Protein AF-0000000080673261 (afdb_homodimer)

Secondary structure (DSSP, 8-state):
--HHHHHHHHHHHHHHHHHHHHHHHHHHTT-S--PPPEE-HHHHHHHHHHHHTTPPP---SS-EEEE--SSPPHHHHHHTTS-HHHHHHHHHT-SS--S-GGGT--TT--EEEEEE-TTTT--EEEEEES-SS--GGGG-S-S-THHHHHHHHHHHHHHHHHHH-/--HHHHHHHHHHHHHHHHHHHHHHHHHHTT----PPPEE-HHHHHHHHHHHHTTPPP---SS-EEEE--SSPPHHHHHHTTS-HHHHHHHHHH-SS--S-GGGT--TT--EEEEEE-TTTT--EEEEEES-SS--GGGG-S-S--HHHHHHHHHHHHHHHHHHH-

Structure (mmCIF, N/CA/C/O backbone):
data_AF-0000000080673261-model_v1
#
loop_
_entity.id
_entity.type
_entity.pdbx_description
1 polymer 'Uncharacterized protein'
#
loop_
_atom_site.group_PDB
_atom_site.id
_atom_site.type_symbol
_atom_site.label_atom_id
_atom_site.label_alt_id
_atom_site.label_comp_id
_atom_site.label_asym_id
_atom_site.label_entity_id
_atom_site.label_seq_id
_atom_site.pdbx_PDB_ins_code
_atom_site.Cartn_x
_atom_site.Cartn_y
_atom_site.Cartn_z
_atom_site.occupancy
_atom_site.B_iso_or_equiv
_atom_site.auth_seq_id
_atom_site.auth_comp_id
_atom_site.auth_asym_id
_atom_site.auth_atom_id
_atom_site.pdbx_PDB_model_num
ATOM 1 N N . MET A 1 1 ? 2.971 20.938 -22.906 1 65.19 1 MET A N 1
ATOM 2 C CA . MET A 1 1 ? 2.447 21.266 -21.578 1 65.19 1 MET A CA 1
ATOM 3 C C . MET A 1 1 ? 3.525 21.922 -20.719 1 65.19 1 MET A C 1
ATOM 5 O O . MET A 1 1 ? 4.672 21.469 -20.703 1 65.19 1 MET A O 1
ATOM 9 N N . SER A 1 2 ? 3.201 23.078 -20.156 1 83.62 2 SER A N 1
ATOM 10 C CA . SER A 1 2 ? 4.141 23.797 -19.297 1 83.62 2 SER A CA 1
ATOM 11 C C . SER A 1 2 ? 4.48 22.984 -18.047 1 83.62 2 SER A C 1
ATOM 13 O O . SER A 1 2 ? 3.75 22.062 -17.688 1 83.62 2 SER A O 1
ATOM 15 N N . GLN A 1 3 ? 5.719 23.172 -17.469 1 84.19 3 GLN A N 1
ATOM 16 C CA . GLN A 1 3 ? 6.098 22.516 -16.219 1 84.19 3 GLN A CA 1
ATOM 17 C C . GLN A 1 3 ? 5.027 22.719 -15.148 1 84.19 3 GLN A C 1
ATOM 19 O O . GLN A 1 3 ? 4.738 21.812 -14.367 1 84.19 3 GLN A O 1
ATOM 24 N N . SER A 1 4 ? 4.543 23.938 -15.172 1 82.88 4 SER A N 1
ATOM 25 C CA . SER A 1 4 ? 3.482 24.234 -14.219 1 82.88 4 SER A CA 1
ATOM 26 C C . SER A 1 4 ? 2.264 23.344 -14.438 1 82.88 4 SER A C 1
ATOM 28 O O . SER A 1 4 ? 1.663 22.859 -13.477 1 82.88 4 SER A O 1
ATOM 30 N N . ALA A 1 5 ? 1.877 23.25 -15.664 1 84.5 5 ALA A N 1
ATOM 31 C CA . ALA A 1 5 ? 0.743 22.391 -15.992 1 84.5 5 ALA A CA 1
ATOM 32 C C . ALA A 1 5 ? 1.018 20.953 -15.609 1 84.5 5 ALA A C 1
ATOM 34 O O . ALA A 1 5 ? 0.13 20.25 -15.102 1 84.5 5 ALA A O 1
ATOM 35 N N . LYS A 1 6 ? 2.199 20.5 -15.766 1 81 6 LYS A N 1
ATOM 36 C CA . LYS A 1 6 ? 2.59 19.141 -15.391 1 81 6 LYS A CA 1
ATOM 37 C C . LYS A 1 6 ? 2.557 18.953 -13.875 1 81 6 LYS A C 1
ATOM 39 O O . LYS A 1 6 ? 2.141 17.906 -13.383 1 81 6 LYS A O 1
ATOM 44 N N . ASP A 1 7 ? 3.053 19.922 -13.227 1 85.44 7 ASP A N 1
ATOM 45 C CA . ASP A 1 7 ? 3.025 19.891 -11.766 1 85.44 7 ASP A CA 1
ATOM 46 C C . ASP A 1 7 ? 1.591 19.828 -11.25 1 85.44 7 ASP A C 1
ATOM 48 O O . ASP A 1 7 ? 1.296 19.094 -10.305 1 85.44 7 ASP A O 1
ATOM 52 N N . ASP A 1 8 ? 0.739 20.609 -11.82 1 89.75 8 ASP A N 1
ATOM 53 C CA . ASP A 1 8 ? -0.664 20.609 -11.414 1 89.75 8 ASP A CA 1
ATOM 54 C C . ASP A 1 8 ? -1.315 19.25 -11.656 1 89.75 8 ASP A C 1
ATOM 56 O O . ASP A 1 8 ? -2.111 18.797 -10.836 1 89.75 8 ASP A O 1
ATOM 60 N N . GLU A 1 9 ? -1.021 18.719 -12.734 1 85.44 9 GLU A N 1
ATOM 61 C CA . GLU A 1 9 ? -1.552 17.406 -13.047 1 85.44 9 GLU A CA 1
ATOM 62 C C . GLU A 1 9 ? -1.062 16.359 -12.047 1 85.44 9 GLU A C 1
ATOM 64 O O . GLU A 1 9 ? -1.834 15.5 -11.609 1 85.44 9 GLU A O 1
ATOM 69 N N . LYS A 1 10 ? 0.169 16.438 -11.742 1 84.38 10 LYS A N 1
ATOM 70 C CA . LYS A 1 10 ? 0.739 15.508 -10.766 1 84.38 10 LYS A CA 1
ATOM 71 C C . LYS A 1 10 ? 0.084 15.688 -9.398 1 84.38 10 LYS A C 1
ATOM 73 O O . LYS A 1 10 ? -0.26 14.703 -8.734 1 84.38 10 LYS A O 1
ATOM 78 N N . ARG A 1 11 ? -0.087 16.922 -9.016 1 91.31 11 ARG A N 1
ATOM 79 C CA . ARG A 1 11 ? -0.748 17.203 -7.746 1 91.31 11 ARG A CA 1
ATOM 80 C C . ARG A 1 11 ? -2.158 16.625 -7.727 1 91.31 11 ARG A C 1
ATOM 82 O O . ARG A 1 11 ? -2.562 16 -6.746 1 91.31 11 ARG A O 1
ATOM 89 N N . ALA A 1 12 ? -2.791 16.812 -8.742 1 90.5 12 ALA A N 1
ATOM 90 C CA . ALA A 1 12 ? -4.168 16.328 -8.844 1 90.5 12 ALA A CA 1
ATOM 91 C C . ALA A 1 12 ? -4.23 14.805 -8.766 1 90.5 12 ALA A C 1
ATOM 93 O O . ALA A 1 12 ? -5.133 14.25 -8.133 1 90.5 12 ALA A O 1
ATOM 94 N N . ALA A 1 13 ? -3.324 14.188 -9.391 1 85.31 13 ALA A N 1
ATOM 95 C CA . ALA A 1 13 ? -3.285 12.727 -9.375 1 85.31 13 ALA A CA 1
ATOM 96 C C . ALA A 1 13 ? -3.002 12.203 -7.969 1 85.31 13 ALA A C 1
ATOM 98 O O . ALA A 1 13 ? -3.617 11.227 -7.527 1 85.31 13 ALA A O 1
ATOM 99 N N . ILE A 1 14 ? -2.129 12.836 -7.316 1 88.31 14 ILE A N 1
ATOM 100 C CA . ILE A 1 14 ? -1.756 12.438 -5.965 1 88.31 14 ILE A CA 1
ATOM 101 C C . ILE A 1 14 ? -2.949 12.617 -5.027 1 88.31 14 ILE A C 1
ATOM 103 O O . ILE A 1 14 ? -3.303 11.703 -4.281 1 88.31 14 ILE A O 1
ATOM 107 N N . ILE A 1 15 ? -3.598 13.734 -5.113 1 92.75 15 ILE A N 1
ATOM 108 C CA . ILE A 1 15 ? -4.742 14.039 -4.266 1 92.75 15 ILE A CA 1
ATOM 109 C C . ILE A 1 15 ? -5.867 13.039 -4.535 1 92.75 15 ILE A C 1
ATOM 111 O O . ILE A 1 15 ? -6.496 12.539 -3.6 1 92.75 15 ILE A O 1
ATOM 115 N N . SER A 1 16 ? -6.102 12.82 -5.758 1 89 16 SER A N 1
ATOM 116 C CA . SER A 1 16 ? -7.164 11.883 -6.125 1 89 16 SER A CA 1
ATOM 117 C C . SER A 1 16 ? -6.887 10.492 -5.566 1 89 16 SER A C 1
ATOM 119 O O . SER A 1 16 ? -7.785 9.844 -5.027 1 89 16 SER A O 1
ATOM 121 N N . ALA A 1 17 ? -5.738 10.031 -5.688 1 86.5 17 ALA A N 1
ATOM 122 C CA . ALA A 1 17 ? -5.363 8.703 -5.203 1 86.5 17 ALA A CA 1
ATOM 123 C C . ALA A 1 17 ? -5.523 8.609 -3.688 1 86.5 17 ALA A C 1
ATOM 125 O O . ALA A 1 17 ? -6.129 7.664 -3.18 1 86.5 17 ALA A O 1
ATOM 126 N N . TYR A 1 18 ? -5.039 9.547 -2.979 1 91.88 18 TYR A N 1
ATOM 127 C CA . TYR A 1 18 ? -5.094 9.516 -1.521 1 91.88 18 TYR A CA 1
ATOM 128 C C . TYR A 1 18 ? -6.527 9.664 -1.025 1 91.88 18 TYR A C 1
ATOM 130 O O . TYR A 1 18 ? -6.934 8.984 -0.077 1 91.88 18 TYR A O 1
ATOM 138 N N . ASN A 1 19 ? -7.277 10.539 -1.605 1 94.06 19 ASN A N 1
ATOM 139 C CA . ASN A 1 19 ? -8.672 10.688 -1.19 1 94.06 19 ASN A CA 1
ATOM 140 C C . ASN A 1 19 ? -9.477 9.422 -1.468 1 94.06 19 ASN A C 1
ATOM 142 O O . ASN A 1 19 ? -10.305 9.023 -0.652 1 94.06 19 ASN A O 1
ATOM 146 N N . THR A 1 20 ? -9.289 8.875 -2.623 1 87.62 20 THR A N 1
ATOM 147 C CA . THR A 1 20 ? -9.969 7.621 -2.934 1 87.62 20 THR A CA 1
ATOM 148 C C . THR A 1 20 ? -9.602 6.539 -1.921 1 87.62 20 THR A C 1
ATOM 150 O O . THR A 1 20 ? -10.477 5.852 -1.394 1 87.62 20 THR A O 1
ATOM 153 N N . PHE A 1 21 ? -8.391 6.402 -1.632 1 88.06 21 PHE A N 1
ATOM 154 C CA . PHE A 1 21 ? -7.922 5.41 -0.668 1 88.06 21 PHE A CA 1
ATOM 155 C C . PHE A 1 21 ? -8.531 5.664 0.705 1 88.06 21 PHE A C 1
ATOM 157 O O . PHE A 1 21 ? -9.078 4.746 1.323 1 88.06 21 PHE A O 1
ATOM 164 N N . ARG A 1 22 ? -8.391 6.828 1.171 1 91.75 22 ARG A N 1
ATOM 165 C CA . ARG A 1 22 ? -8.867 7.18 2.506 1 91.75 22 ARG A CA 1
ATOM 166 C C . ARG A 1 22 ? -10.375 6.957 2.629 1 91.75 22 ARG A C 1
ATOM 168 O O . ARG A 1 22 ? -10.852 6.469 3.656 1 91.75 22 ARG A O 1
ATOM 175 N N . PHE A 1 23 ? -11.086 7.305 1.641 1 89.69 23 PHE A N 1
ATOM 176 C CA . PHE A 1 23 ? -12.531 7.125 1.664 1 89.69 23 PHE A CA 1
ATOM 177 C C . PHE A 1 23 ? -12.891 5.645 1.705 1 89.69 23 PHE A C 1
ATOM 179 O O . PHE A 1 23 ? -13.703 5.223 2.531 1 89.69 23 PHE A O 1
ATOM 186 N N . GLU A 1 24 ? -12.359 4.867 0.824 1 82.19 24 GLU A N 1
ATOM 187 C CA . GLU A 1 24 ? -12.641 3.438 0.792 1 82.19 24 GLU A CA 1
ATOM 188 C C . GLU A 1 24 ? -12.203 2.76 2.088 1 82.19 24 GLU A C 1
ATOM 190 O O . GLU A 1 24 ? -12.891 1.867 2.59 1 82.19 24 GLU A O 1
ATOM 195 N N . PHE A 1 25 ? -11.039 3.156 2.529 1 81.81 25 PHE A N 1
ATOM 196 C CA . PHE A 1 25 ? -10.562 2.623 3.799 1 81.81 25 PHE A CA 1
ATOM 197 C C . PHE A 1 25 ? -11.555 2.914 4.918 1 81.81 25 PHE A C 1
ATOM 199 O O . PHE A 1 25 ? -11.852 2.039 5.734 1 81.81 25 PHE A O 1
ATOM 206 N N . SER A 1 26 ? -11.977 4.137 4.992 1 84.81 26 SER A N 1
ATOM 207 C CA . SER A 1 26 ? -12.914 4.523 6.043 1 84.81 26 SER A CA 1
ATOM 208 C C . SER A 1 26 ? -14.18 3.686 5.984 1 84.81 26 SER A C 1
ATOM 210 O O . SER A 1 26 ? -14.711 3.273 7.023 1 84.81 26 SER A O 1
ATOM 212 N N . LYS A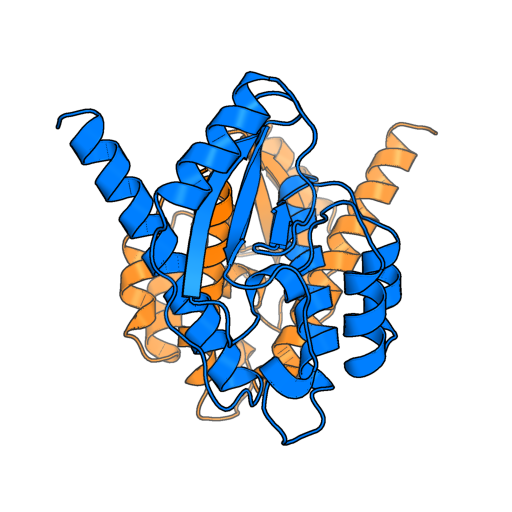 1 27 ? -14.68 3.428 4.883 1 79.69 27 LYS A N 1
ATOM 213 C CA . LYS A 1 27 ? -15.883 2.623 4.699 1 79.69 27 LYS A CA 1
ATOM 214 C C . LYS A 1 27 ? -15.688 1.206 5.227 1 79.69 27 LYS A C 1
ATOM 216 O O . LYS A 1 27 ? -16.609 0.605 5.773 1 79.69 27 LYS A O 1
ATOM 221 N N . ASN A 1 28 ? -14.508 0.763 5.105 1 73 28 ASN A N 1
ATOM 222 C CA . ASN A 1 28 ? -14.258 -0.632 5.445 1 73 28 ASN A CA 1
ATOM 223 C C . ASN A 1 28 ? -13.688 -0.77 6.859 1 73 28 ASN A C 1
ATOM 225 O O . ASN A 1 28 ? -13.359 -1.874 7.293 1 73 28 ASN A O 1
ATOM 229 N N . SER A 1 29 ? -13.461 0.263 7.566 1 77.06 29 SER A N 1
ATOM 230 C CA . SER A 1 29 ? -12.898 0.219 8.914 1 77.06 29 SER A CA 1
ATOM 231 C C . SER A 1 29 ? -13.836 0.876 9.922 1 77.06 29 SER A C 1
ATOM 233 O O . SER A 1 29 ? -13.406 1.235 11.023 1 77.06 29 SER A O 1
ATOM 235 N N . SER A 1 30 ? -15.016 1.13 9.594 1 77.88 30 SER A N 1
ATOM 236 C CA . SER A 1 30 ? -16.031 1.686 10.477 1 77.88 30 SER A CA 1
ATOM 237 C C . SER A 1 30 ? -15.625 3.057 11 1 77.88 30 SER A C 1
ATOM 239 O O . SER A 1 30 ? -15.734 3.326 12.203 1 77.88 30 SER A O 1
ATOM 241 N N . ILE A 1 31 ? -14.914 3.854 10.266 1 84.81 31 ILE A N 1
ATOM 242 C CA . ILE A 1 31 ? -14.633 5.258 10.547 1 84.81 31 ILE A CA 1
ATOM 243 C C . ILE A 1 31 ? -15.773 6.129 10.016 1 84.81 31 ILE A C 1
ATOM 245 O O . ILE A 1 31 ? -16.047 6.133 8.812 1 84.81 31 ILE A O 1
ATOM 249 N N . PRO A 1 32 ? -16.391 6.816 10.883 1 87.62 32 PRO A N 1
ATOM 250 C CA . PRO A 1 32 ? -17.688 7.434 10.539 1 87.62 32 PRO A CA 1
ATOM 251 C C . PRO A 1 32 ? -17.547 8.562 9.523 1 87.62 32 PRO A C 1
ATOM 253 O O . PRO A 1 32 ? -18.516 8.93 8.867 1 87.62 32 PRO A O 1
ATOM 256 N N . PHE A 1 33 ? -16.406 9.242 9.453 1 91.69 33 PHE A N 1
ATOM 257 C CA . PHE A 1 33 ? -16.219 10.305 8.477 1 91.69 33 PHE A CA 1
ATOM 258 C C . PHE A 1 33 ? -14.766 10.383 8.031 1 91.69 33 PHE A C 1
ATOM 260 O O . PHE A 1 33 ? -13.883 9.836 8.688 1 91.69 33 PHE A O 1
ATOM 267 N N . MET A 1 34 ? -14.484 11.07 6.93 1 95.38 34 MET A N 1
ATOM 268 C CA . MET A 1 34 ? -13.164 11.32 6.363 1 95.38 34 MET A CA 1
ATOM 269 C C . MET A 1 34 ? -13.141 12.641 5.602 1 95.38 34 MET A C 1
ATOM 271 O O . MET A 1 34 ? -13.789 12.773 4.562 1 95.38 34 MET A O 1
ATOM 275 N N . LYS A 1 35 ? -12.438 13.609 6.105 1 97.31 35 LYS A N 1
ATOM 276 C CA . LYS A 1 35 ? -12.344 14.875 5.391 1 97.31 35 LYS A CA 1
ATOM 277 C C . LYS A 1 35 ? -11.547 14.719 4.094 1 97.31 35 LYS A C 1
ATOM 279 O O . LYS A 1 35 ? -10.586 13.953 4.039 1 97.31 35 LYS A O 1
ATOM 284 N N . GLU A 1 36 ? -11.906 15.516 3.137 1 97.88 36 GLU A N 1
ATOM 285 C CA . GLU A 1 36 ? -11.188 15.508 1.867 1 97.88 36 GLU A CA 1
ATOM 286 C C . GLU A 1 36 ? -9.875 16.281 1.973 1 97.88 36 GLU A C 1
ATOM 288 O O . GLU A 1 36 ? -9.852 17.406 2.461 1 97.88 36 GLU A O 1
ATOM 293 N N . LEU A 1 37 ? -8.789 15.617 1.472 1 98.19 37 LEU A N 1
ATOM 294 C CA . LEU A 1 37 ? -7.492 16.281 1.398 1 98.19 37 LEU A CA 1
ATOM 295 C C . LEU A 1 37 ? -7.449 17.266 0.23 1 98.19 37 LEU A C 1
ATOM 297 O O . LEU A 1 37 ? -7.957 16.969 -0.854 1 98.19 37 LEU A O 1
ATOM 301 N N . LYS A 1 38 ? -6.855 18.406 0.492 1 98.25 38 LYS A N 1
ATOM 302 C CA . LYS A 1 38 ? -6.551 19.406 -0.522 1 98.25 38 LYS A CA 1
ATOM 303 C C . LYS A 1 38 ? -5.062 19.734 -0.529 1 98.25 38 LYS A C 1
ATOM 305 O O . LYS A 1 38 ? -4.418 19.766 0.523 1 98.25 38 LYS A O 1
ATOM 310 N N . TRP A 1 39 ? -4.602 19.984 -1.781 1 97.75 39 TRP A N 1
ATOM 311 C CA . TRP A 1 39 ? -3.191 20.359 -1.861 1 97.75 39 TRP A CA 1
ATOM 312 C C . TRP A 1 39 ? -2.939 21.688 -1.166 1 97.75 39 TRP A C 1
ATOM 314 O O . TRP A 1 39 ? -3.65 22.672 -1.408 1 97.75 39 TRP A O 1
ATOM 324 N N . ASP A 1 40 ? -1.983 21.719 -0.306 1 98.38 40 ASP A N 1
ATOM 325 C CA . ASP A 1 40 ? -1.652 22.938 0.42 1 98.38 40 ASP A CA 1
ATOM 326 C C . ASP A 1 40 ? -0.306 23.5 -0.033 1 98.38 40 ASP A C 1
ATOM 328 O O . ASP A 1 40 ? 0.739 22.906 0.217 1 98.38 40 ASP A O 1
ATOM 332 N N . LEU A 1 41 ? -0.304 24.688 -0.593 1 97 41 LEU A N 1
ATOM 333 C CA . LEU A 1 41 ? 0.914 25.281 -1.126 1 97 41 LEU A CA 1
ATOM 334 C C . LEU A 1 41 ? 1.858 25.688 0.001 1 97 41 LEU A C 1
ATOM 336 O O . LEU A 1 41 ? 3.078 25.672 -0.17 1 97 41 LEU A O 1
ATOM 340 N N . GLY A 1 42 ? 1.314 26.047 1.096 1 97.81 42 GLY A N 1
ATOM 341 C CA . GLY A 1 42 ? 2.156 26.328 2.246 1 97.81 42 GLY A CA 1
ATOM 342 C C . GLY A 1 42 ? 2.99 25.141 2.688 1 97.81 42 GLY A C 1
ATOM 343 O O . GLY A 1 42 ? 4.195 25.266 2.91 1 97.81 42 GLY A O 1
ATOM 344 N N . LEU A 1 43 ? 2.355 24 2.791 1 98 43 LEU A N 1
ATOM 345 C CA . LEU A 1 43 ? 3.062 22.766 3.141 1 98 43 LEU A CA 1
ATOM 346 C C . LEU A 1 43 ? 4.074 22.406 2.062 1 98 43 LEU A C 1
ATOM 348 O O . LEU A 1 43 ? 5.172 21.938 2.371 1 98 43 LEU A O 1
ATOM 352 N N . GLU A 1 44 ? 3.689 22.562 0.848 1 96.12 44 GLU A N 1
ATOM 353 C CA . GLU A 1 44 ? 4.613 22.281 -0.245 1 96.12 44 GLU A CA 1
ATOM 354 C C . GLU A 1 44 ? 5.879 23.125 -0.13 1 96.12 44 GLU A C 1
ATOM 356 O O . GLU A 1 44 ? 6.992 22.609 -0.243 1 96.12 44 GLU A O 1
ATOM 361 N N . ASN A 1 45 ? 5.676 24.406 0.037 1 96 45 ASN A N 1
ATOM 362 C CA . ASN A 1 45 ? 6.809 25.312 0.166 1 96 45 ASN A CA 1
ATOM 363 C C . ASN A 1 45 ? 7.672 24.969 1.374 1 96 45 ASN A C 1
ATOM 365 O O . ASN A 1 45 ? 8.898 25.031 1.304 1 96 45 ASN A O 1
ATOM 369 N N . GLU A 1 46 ? 6.996 24.656 2.471 1 95.94 46 GLU A N 1
ATOM 370 C CA . GLU A 1 46 ? 7.715 24.266 3.678 1 95.94 46 GLU A CA 1
ATOM 371 C C . GLU A 1 46 ? 8.57 23.031 3.424 1 95.94 46 GLU A C 1
ATOM 373 O O . GLU A 1 46 ? 9.75 23 3.789 1 95.94 46 GLU A O 1
ATOM 378 N N . GLY A 1 47 ? 8.016 22 2.803 1 94.12 47 GLY A N 1
ATOM 379 C CA . GLY A 1 47 ? 8.758 20.781 2.494 1 94.12 47 GLY A CA 1
ATOM 380 C C . GLY A 1 47 ? 9.922 21.031 1.556 1 94.12 47 GLY A C 1
ATOM 381 O O . GLY A 1 47 ? 11.031 20.531 1.79 1 94.12 47 GLY A O 1
ATOM 382 N N . LYS A 1 48 ? 9.68 21.781 0.52 1 92.44 48 LYS A N 1
ATOM 383 C CA . LYS A 1 48 ? 10.727 22.078 -0.451 1 92.44 48 LYS A CA 1
ATOM 384 C C . LYS A 1 48 ? 11.875 22.844 0.2 1 92.44 48 LYS A C 1
ATOM 386 O O . LYS A 1 48 ? 13.039 22.594 -0.093 1 92.44 48 LYS A O 1
ATOM 391 N N . ARG A 1 49 ? 11.508 23.766 0.981 1 94.69 49 ARG A N 1
ATOM 392 C CA . ARG A 1 49 ? 12.539 24.531 1.679 1 94.69 49 ARG A CA 1
ATOM 393 C C . ARG A 1 49 ? 13.398 23.625 2.551 1 94.69 49 ARG A C 1
ATOM 395 O O . ARG A 1 49 ? 14.633 23.688 2.486 1 94.69 49 ARG A O 1
ATOM 402 N N . LEU A 1 50 ? 12.773 22.812 3.369 1 92.94 50 LEU A N 1
ATOM 403 C CA . LEU A 1 50 ? 13.492 21.922 4.266 1 92.94 50 LEU A CA 1
ATOM 404 C C . LEU A 1 50 ? 14.383 20.953 3.48 1 92.94 50 LEU A C 1
ATOM 406 O O . LEU A 1 50 ? 15.523 20.703 3.863 1 92.94 50 LEU A O 1
ATOM 410 N N . LEU A 1 51 ? 13.906 20.469 2.383 1 91 51 LEU A N 1
ATOM 411 C CA . LEU A 1 51 ? 14.656 19.5 1.588 1 91 51 LEU A CA 1
ATOM 412 C C . LEU A 1 51 ? 15.789 20.172 0.822 1 91 51 LEU A C 1
ATOM 414 O O . LEU A 1 51 ? 16.828 19.562 0.582 1 91 51 LEU A O 1
ATOM 418 N N . SER A 1 52 ? 15.562 21.391 0.391 1 91.44 52 SER A N 1
ATOM 419 C CA . SER A 1 52 ? 16.625 22.125 -0.295 1 91.44 52 SER A CA 1
ATOM 420 C C . SER A 1 52 ? 17.828 22.328 0.616 1 91.44 52 SER A C 1
ATOM 422 O O . SER A 1 52 ? 18.953 22.469 0.141 1 91.44 52 SER A O 1
ATOM 424 N N . GLU A 1 53 ? 17.594 22.297 1.896 1 92.94 53 GLU A N 1
ATOM 425 C CA . GLU A 1 53 ? 18.656 22.469 2.881 1 92.94 53 GLU A CA 1
ATOM 426 C C . GLU A 1 53 ? 19.094 21.125 3.463 1 92.94 53 GLU A C 1
ATOM 428 O O . GLU A 1 53 ? 19.906 21.078 4.383 1 92.94 53 GLU A O 1
ATOM 433 N N . CYS A 1 54 ? 18.578 20.125 3.016 1 92.12 54 CYS A N 1
ATOM 434 C CA . CYS A 1 54 ? 18.812 18.75 3.449 1 92.12 54 CYS A CA 1
ATOM 435 C C . CYS A 1 54 ? 18.609 18.609 4.953 1 92.12 54 CYS A C 1
ATOM 437 O O . CYS A 1 54 ? 19.406 17.953 5.633 1 92.12 54 CYS A O 1
ATOM 439 N N . LYS A 1 55 ? 17.594 19.266 5.328 1 88.56 55 LYS A N 1
ATOM 440 C CA . LYS A 1 55 ? 17.219 19.156 6.734 1 88.56 55 LYS A CA 1
ATOM 441 C C . LYS A 1 55 ? 16.281 17.984 6.969 1 88.56 55 LYS A C 1
ATOM 443 O O . LYS A 1 55 ? 15.523 17.594 6.074 1 88.56 55 LYS A O 1
ATOM 448 N N . LYS A 1 56 ? 16.359 17.5 8.133 1 83.25 56 LYS A N 1
ATOM 449 C CA . LYS A 1 56 ? 15.469 16.406 8.516 1 83.25 56 LYS A CA 1
ATOM 450 C C . LYS A 1 56 ? 14.031 16.906 8.648 1 83.25 56 LYS A C 1
ATOM 452 O O . LYS A 1 56 ? 13.781 17.984 9.18 1 83.25 56 LYS A O 1
ATOM 457 N N . L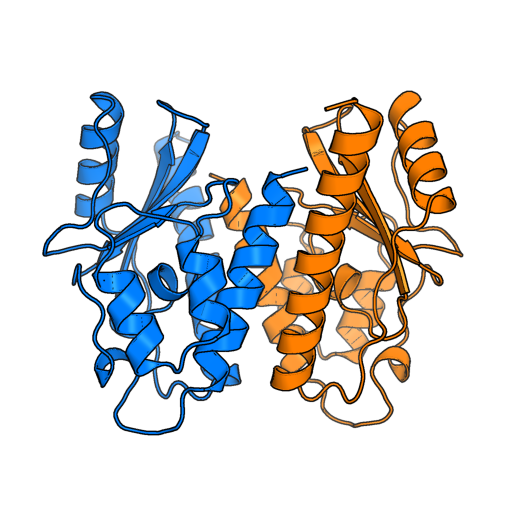EU A 1 57 ? 13.133 16.188 8.07 1 86.19 57 LEU A N 1
ATOM 458 C CA . LEU A 1 57 ? 11.719 16.5 8.234 1 86.19 57 LEU A CA 1
ATOM 459 C C . LEU A 1 57 ? 11.164 15.852 9.5 1 86.19 57 LEU A C 1
ATOM 461 O O . LEU A 1 57 ? 11.328 14.648 9.711 1 86.19 57 LEU A O 1
ATOM 465 N N . GLU A 1 58 ? 10.609 16.688 10.375 1 92.06 58 GLU A N 1
ATOM 466 C CA . GLU A 1 58 ? 10 16.266 11.633 1 92.06 58 GLU A CA 1
ATOM 467 C C . GLU A 1 58 ? 8.562 16.766 11.75 1 92.06 58 GLU A C 1
ATOM 469 O O . GLU A 1 58 ? 8.18 17.719 11.062 1 92.06 58 GLU A O 1
ATOM 474 N N . HIS A 1 59 ? 7.855 16.047 12.594 1 95.81 59 HIS A N 1
ATOM 475 C CA . HIS A 1 59 ? 6.516 16.531 12.883 1 95.81 59 HIS A CA 1
ATOM 476 C C . HIS A 1 59 ? 6.562 17.938 13.492 1 95.81 59 HIS A C 1
ATOM 478 O O . HIS A 1 59 ? 7.48 18.266 14.25 1 95.81 59 HIS A O 1
ATOM 484 N N . LYS A 1 60 ? 5.617 18.766 13.109 1 95.5 60 LYS A N 1
ATOM 485 C CA . LYS A 1 60 ? 5.441 20.094 13.688 1 95.5 60 LYS A CA 1
ATOM 486 C C . LYS A 1 60 ? 4.043 20.25 14.273 1 95.5 60 LYS A C 1
ATOM 488 O O . LYS A 1 60 ? 3.234 19.328 14.234 1 95.5 60 LYS A O 1
ATOM 493 N N . GLU A 1 61 ? 3.828 21.375 14.844 1 95.88 61 GLU A N 1
ATOM 494 C CA . GLU A 1 61 ? 2.527 21.641 15.453 1 95.88 61 GLU A CA 1
ATOM 495 C C . GLU A 1 61 ? 1.413 21.594 14.414 1 95.88 61 GLU A C 1
ATOM 497 O O . GLU A 1 61 ? 0.307 21.125 14.695 1 95.88 61 GLU A O 1
ATOM 502 N N . ASN A 1 62 ? 1.701 21.984 13.234 1 97.06 62 ASN A N 1
ATOM 503 C CA . ASN A 1 62 ? 0.642 22.188 12.25 1 97.06 62 ASN A CA 1
ATOM 504 C C . ASN A 1 62 ? 0.656 21.109 11.18 1 97.06 62 ASN A C 1
ATOM 506 O O . ASN A 1 62 ? -0.157 21.141 10.25 1 97.06 62 ASN A O 1
ATOM 510 N N . TYR A 1 63 ? 1.563 20.156 11.266 1 97.31 63 TYR A N 1
ATOM 511 C CA . TYR A 1 63 ? 1.511 19.062 10.297 1 97.31 63 TYR A CA 1
ATOM 512 C C . TYR A 1 63 ? 2.221 17.828 10.828 1 97.31 63 TYR A C 1
ATOM 514 O O . TYR A 1 63 ? 3.129 17.922 11.656 1 97.31 63 TYR A O 1
ATOM 522 N N . ARG A 1 64 ? 1.798 16.703 10.281 1 96.56 64 ARG A N 1
ATOM 523 C CA . ARG A 1 64 ? 2.434 15.391 10.453 1 96.56 64 ARG A CA 1
ATOM 524 C C . ARG A 1 64 ? 3.199 14.992 9.195 1 96.56 64 ARG A C 1
ATOM 526 O O . ARG A 1 64 ? 2.879 15.445 8.094 1 96.56 64 ARG A O 1
ATOM 533 N N . VAL A 1 65 ? 4.223 14.164 9.422 1 95.62 65 VAL A N 1
ATOM 534 C CA . VAL A 1 65 ? 5.047 13.742 8.297 1 95.62 65 VAL A CA 1
ATOM 535 C C . VAL A 1 65 ? 4.887 12.242 8.07 1 95.62 65 VAL A C 1
ATOM 537 O O . VAL A 1 65 ? 4.973 11.453 9.016 1 95.62 65 VAL A O 1
ATOM 540 N N . TYR A 1 66 ? 4.613 11.82 6.844 1 93.19 66 TYR A N 1
ATOM 541 C CA . TYR A 1 66 ? 4.629 10.43 6.402 1 93.19 66 TYR A CA 1
ATOM 542 C C . TYR A 1 66 ? 5.766 10.18 5.418 1 93.19 66 TYR A C 1
ATOM 544 O O . TYR A 1 66 ? 6.031 11.016 4.547 1 93.19 66 TYR A O 1
ATOM 552 N N . THR A 1 67 ? 6.492 9.062 5.602 1 89.06 67 THR A N 1
ATOM 553 C CA . THR A 1 67 ? 7.535 8.688 4.652 1 89.06 67 THR A CA 1
ATOM 554 C C . THR A 1 67 ? 7.344 7.254 4.176 1 89.06 67 THR A C 1
ATOM 556 O O . THR A 1 67 ? 6.926 6.387 4.949 1 89.06 67 THR A O 1
ATOM 559 N N . SER A 1 68 ? 7.711 6.992 2.941 1 83.31 68 SER A N 1
ATOM 560 C CA . SER A 1 68 ? 7.648 5.652 2.369 1 83.31 68 SER A CA 1
ATOM 561 C C . SER A 1 68 ? 8.992 4.941 2.471 1 83.31 68 SER A C 1
ATOM 563 O O . SER A 1 68 ? 9.383 4.203 1.565 1 83.31 68 SER A O 1
ATOM 565 N N . SER A 1 69 ? 9.656 5.172 3.494 1 76.5 69 SER A N 1
ATOM 566 C CA . SER A 1 69 ? 10.953 4.547 3.723 1 76.5 69 SER A CA 1
ATOM 567 C C . SER A 1 69 ? 10.859 3.027 3.654 1 76.5 69 SER A C 1
ATOM 569 O O . SER A 1 69 ? 9.844 2.447 4.043 1 76.5 69 SER A O 1
ATOM 571 N N . HIS A 1 70 ? 11.938 2.365 3.273 1 73 70 HIS A N 1
ATOM 572 C CA . HIS A 1 70 ? 11.984 0.917 3.109 1 73 70 HIS A CA 1
ATOM 573 C C . HIS A 1 70 ? 12.445 0.23 4.391 1 73 70 HIS A C 1
ATOM 575 O O . HIS A 1 70 ? 12.367 -0.995 4.504 1 73 70 HIS A O 1
ATOM 581 N N . ALA A 1 71 ? 12.906 1.058 5.289 1 75.81 71 ALA A N 1
ATOM 582 C CA . ALA A 1 71 ? 13.398 0.483 6.539 1 75.81 71 ALA A CA 1
ATOM 583 C C . ALA A 1 71 ? 12.242 0.134 7.477 1 75.81 71 ALA A C 1
ATOM 585 O O . ALA A 1 71 ? 11.328 0.938 7.668 1 75.81 71 ALA A O 1
ATOM 586 N N . VAL A 1 72 ? 12.305 -1.074 7.906 1 78.88 72 VAL A N 1
ATOM 587 C CA . VAL A 1 72 ? 11.336 -1.45 8.93 1 78.88 72 VAL A CA 1
ATOM 588 C C . VAL A 1 72 ? 11.711 -0.799 10.258 1 78.88 72 VAL A C 1
ATOM 590 O O . VAL A 1 72 ? 12.797 -1.03 10.789 1 78.88 72 VAL A O 1
ATOM 593 N N . ASP A 1 73 ? 10.859 0.002 10.734 1 85.56 73 ASP A N 1
ATOM 594 C CA . ASP A 1 73 ? 11.008 0.624 12.047 1 85.56 73 ASP A CA 1
ATOM 595 C C . ASP A 1 73 ? 10.43 -0.268 13.141 1 85.56 73 ASP A C 1
ATOM 597 O O . ASP A 1 73 ? 9.305 -0.75 13.031 1 85.56 73 ASP A O 1
ATOM 601 N N . PRO A 1 74 ? 11.211 -0.479 14.148 1 84.88 74 PRO A N 1
ATOM 602 C CA . PRO A 1 74 ? 10.734 -1.35 15.227 1 84.88 74 PRO A CA 1
ATOM 603 C C . PRO A 1 74 ? 9.383 -0.903 15.797 1 84.88 74 PRO A C 1
ATOM 605 O O . PRO A 1 74 ? 8.609 -1.732 16.266 1 84.88 74 PRO A O 1
ATOM 608 N N . THR A 1 75 ? 9.102 0.357 15.75 1 88.06 75 THR A N 1
ATOM 609 C CA . THR A 1 75 ? 7.82 0.854 16.234 1 88.06 75 THR A CA 1
ATOM 610 C C . THR A 1 75 ? 6.668 0.233 15.461 1 88.06 75 THR A C 1
ATOM 612 O O . THR A 1 75 ? 5.598 -0.017 16.016 1 88.06 75 THR A O 1
ATOM 615 N N . LEU A 1 76 ? 6.902 0.042 14.258 1 86.44 76 LEU A N 1
ATOM 616 C CA . LEU A 1 76 ? 5.879 -0.591 13.43 1 86.44 76 LEU A CA 1
ATOM 617 C C . LEU A 1 76 ? 5.57 -1.997 13.93 1 86.44 76 LEU A C 1
ATOM 619 O O . LEU A 1 76 ? 4.406 -2.4 13.977 1 86.44 76 LEU A O 1
ATOM 623 N N . LEU A 1 77 ? 6.605 -2.697 14.305 1 82.75 77 LEU A N 1
ATOM 624 C CA . LEU A 1 77 ? 6.414 -4.059 14.789 1 82.75 77 LEU A CA 1
ATOM 625 C C . LEU A 1 77 ? 5.637 -4.062 16.094 1 82.75 77 LEU A C 1
ATOM 627 O O . LEU A 1 77 ? 4.832 -4.965 16.344 1 82.75 77 LEU A O 1
ATOM 631 N N . LEU A 1 78 ? 5.805 -3.023 16.875 1 86.94 78 LEU A N 1
ATOM 632 C CA . LEU A 1 78 ? 5.105 -2.91 18.141 1 86.94 78 LEU A CA 1
ATOM 633 C C . LEU A 1 78 ? 3.631 -2.588 17.922 1 86.94 78 LEU A C 1
ATOM 635 O O . LEU A 1 78 ? 2.777 -3.031 18.703 1 86.94 78 LEU A O 1
ATOM 639 N N . ILE A 1 79 ? 3.283 -1.886 16.922 1 86.31 79 ILE A N 1
ATOM 640 C CA . ILE A 1 79 ? 1.922 -1.456 16.625 1 86.31 79 ILE A CA 1
ATOM 641 C C . ILE A 1 79 ? 1.037 -2.678 16.391 1 86.31 79 ILE A C 1
ATOM 643 O O . ILE A 1 79 ? -0.136 -2.686 16.766 1 86.31 79 ILE A O 1
ATOM 647 N N . ALA A 1 80 ? 1.556 -3.672 15.883 1 78.69 80 ALA A N 1
ATOM 648 C CA . ALA A 1 80 ? 0.802 -4.875 15.547 1 78.69 80 ALA A CA 1
ATOM 649 C C . ALA A 1 80 ? 0.175 -5.496 16.797 1 78.69 80 ALA A C 1
ATOM 651 O O . ALA A 1 80 ? -0.838 -6.195 16.703 1 78.69 80 ALA A O 1
ATOM 652 N N . GLU A 1 81 ? 0.679 -5.242 17.875 1 81.44 81 GLU A N 1
ATOM 653 C CA . GLU A 1 81 ? 0.239 -5.887 19.109 1 81.44 81 GLU A CA 1
ATOM 654 C C . GLU A 1 81 ? -0.541 -4.914 19.984 1 81.44 81 GLU A C 1
ATOM 656 O O . GLU A 1 81 ? -0.921 -5.254 21.109 1 81.44 81 GLU A O 1
ATOM 661 N N . LYS A 1 82 ? -0.828 -3.828 19.562 1 85.75 82 LYS A N 1
ATOM 662 C CA . LYS A 1 82 ? -1.406 -2.797 20.406 1 85.75 82 LYS A CA 1
ATOM 663 C C . LYS A 1 82 ? -2.877 -2.566 20.078 1 85.75 82 LYS A C 1
ATOM 665 O O . LYS A 1 82 ? -3.307 -2.803 18.953 1 85.75 82 LYS A O 1
ATOM 670 N N . LYS A 1 83 ? -3.529 -2.201 21.125 1 87.31 83 LYS A N 1
ATOM 671 C CA . LYS A 1 83 ? -4.844 -1.608 20.891 1 87.31 83 LYS A CA 1
ATOM 672 C C . LYS A 1 83 ? -4.719 -0.231 20.25 1 87.31 83 LYS A C 1
ATOM 674 O O . LYS A 1 83 ? -3.656 0.394 20.312 1 87.31 83 LYS A O 1
ATOM 679 N N . PHE A 1 84 ? -5.82 0.257 19.781 1 89.06 84 PHE A N 1
ATOM 680 C CA . PHE A 1 84 ? -5.816 1.463 18.953 1 89.06 84 PHE A CA 1
ATOM 681 C C . PHE A 1 84 ? -5.277 2.65 19.75 1 89.06 84 PHE A C 1
ATOM 683 O O . PHE A 1 84 ? -4.379 3.357 19.281 1 89.06 84 PHE A O 1
ATOM 690 N N . ALA A 1 85 ? -5.766 2.828 20.984 1 89.56 85 ALA A N 1
ATOM 691 C CA . ALA A 1 85 ? -5.336 3.957 21.797 1 89.56 85 ALA A CA 1
ATOM 692 C C . ALA A 1 85 ? -3.836 3.896 22.078 1 89.56 85 ALA A C 1
ATOM 694 O O . ALA A 1 85 ? -3.146 4.918 22.016 1 89.56 85 ALA A O 1
ATOM 695 N N . GLU A 1 86 ? -3.32 2.768 22.281 1 91.69 86 GLU A N 1
ATOM 696 C CA . GLU A 1 86 ? -1.898 2.57 22.547 1 91.69 86 GLU A CA 1
ATOM 697 C C . GLU A 1 86 ? -1.068 2.789 21.281 1 91.69 86 GLU A C 1
ATOM 699 O O . GLU A 1 86 ? 0.042 3.322 21.344 1 91.69 86 GLU A O 1
ATOM 704 N N . ALA A 1 87 ? -1.601 2.33 20.203 1 91.38 87 ALA A N 1
ATOM 705 C CA . ALA A 1 87 ? -0.917 2.539 18.938 1 91.38 87 ALA A CA 1
ATOM 706 C C . ALA A 1 87 ? -0.782 4.027 18.625 1 91.38 87 ALA A C 1
ATOM 708 O O . ALA A 1 87 ? 0.275 4.48 18.172 1 91.38 87 ALA A O 1
ATOM 709 N N . VAL A 1 88 ? -1.863 4.793 18.875 1 92 88 VAL A N 1
ATOM 710 C CA . VAL A 1 88 ? -1.856 6.234 18.656 1 92 88 VAL A CA 1
ATOM 711 C C . VAL A 1 88 ? -0.794 6.883 19.547 1 92 88 VAL A C 1
ATOM 713 O O . VAL A 1 88 ? -0.009 7.711 19.078 1 92 88 VAL A O 1
ATOM 716 N N . GLN A 1 89 ? -0.741 6.469 20.719 1 93.44 89 GLN A N 1
ATOM 717 C CA . GLN A 1 89 ? 0.25 7 21.656 1 93.44 89 GLN A CA 1
ATOM 718 C C . GLN A 1 89 ? 1.667 6.672 21.188 1 93.44 89 GLN A C 1
ATOM 720 O O . GLN A 1 89 ? 2.559 7.52 21.266 1 93.44 89 GLN A O 1
ATOM 725 N N . LEU A 1 90 ? 1.826 5.508 20.812 1 93.88 90 LEU A N 1
ATOM 726 C CA . LEU A 1 90 ? 3.137 5.07 20.344 1 93.88 90 LEU A CA 1
ATOM 727 C C . LEU A 1 90 ? 3.594 5.898 19.141 1 93.88 90 LEU A C 1
ATOM 729 O O . LEU A 1 90 ? 4.738 6.352 19.109 1 93.88 90 LEU A O 1
ATOM 733 N N . VAL A 1 91 ? 2.738 6.145 18.219 1 93.25 91 VAL A N 1
ATOM 734 C CA . VAL A 1 91 ? 3.068 6.898 17.016 1 93.25 91 VAL A CA 1
ATOM 735 C C . VAL A 1 91 ? 3.363 8.352 17.375 1 93.25 91 VAL A C 1
ATOM 737 O O . VAL A 1 91 ? 4.32 8.945 16.875 1 93.25 91 VAL A O 1
ATOM 740 N N . ASN A 1 92 ? 2.619 8.93 18.266 1 95.31 92 ASN A N 1
ATOM 741 C CA . ASN A 1 92 ? 2.828 10.305 18.703 1 95.31 92 ASN A CA 1
ATOM 742 C C . ASN A 1 92 ? 4.156 10.461 19.438 1 95.31 92 ASN A C 1
ATOM 744 O O . ASN A 1 92 ? 4.734 11.547 19.453 1 95.31 92 ASN A O 1
ATOM 748 N N . SER A 1 93 ? 4.59 9.438 19.969 1 93.5 93 SER A N 1
ATOM 749 C CA . SER A 1 93 ? 5.801 9.508 20.781 1 93.5 93 SER A CA 1
ATOM 750 C C . SER A 1 93 ? 7.047 9.594 19.906 1 93.5 93 SER A C 1
ATOM 752 O O . SER A 1 93 ? 8.125 9.953 20.391 1 93.5 93 SER A O 1
ATOM 754 N N . ARG A 1 94 ? 6.883 9.273 18.688 1 90.81 94 ARG A N 1
ATOM 755 C CA . ARG A 1 94 ? 8.008 9.328 17.766 1 90.81 94 ARG A CA 1
ATOM 756 C C . ARG A 1 94 ? 8.188 10.734 17.188 1 90.81 94 ARG A C 1
ATOM 758 O O . ARG A 1 94 ? 7.227 11.328 16.703 1 90.81 94 ARG A O 1
ATOM 765 N N . SER A 1 95 ? 9.359 11.195 17.234 1 84.56 95 SER A N 1
ATOM 766 C CA . SER A 1 95 ? 9.648 12.492 16.625 1 84.56 95 SER A CA 1
ATOM 767 C C . SER A 1 95 ? 9.906 12.359 15.133 1 84.56 95 SER A C 1
ATOM 769 O O . SER A 1 95 ? 9.523 13.234 14.352 1 84.56 95 SER A O 1
ATOM 771 N N . GLU A 1 96 ? 10.5 11.227 14.75 1 85.44 96 GLU A N 1
ATOM 772 C CA . GLU A 1 96 ? 10.875 11.008 13.352 1 85.44 96 GLU A CA 1
ATOM 773 C C . GLU A 1 96 ? 9.766 10.281 12.594 1 85.44 96 GLU A C 1
ATOM 775 O O . GLU A 1 96 ? 9.148 9.352 13.125 1 85.44 96 GLU A O 1
ATOM 780 N N . PRO A 1 97 ? 9.602 10.75 11.406 1 86.5 97 PRO A N 1
ATOM 781 C CA . PRO A 1 97 ? 8.602 10.07 10.586 1 86.5 97 PRO A CA 1
ATOM 782 C C . PRO A 1 97 ? 9.031 8.664 10.164 1 86.5 97 PRO A C 1
ATOM 784 O O . PRO A 1 97 ? 10.227 8.391 10.07 1 86.5 97 PRO A O 1
ATOM 787 N N . PHE A 1 98 ? 8.086 7.73 10.008 1 87.44 98 PHE A N 1
ATOM 788 C CA . PHE A 1 98 ? 8.312 6.387 9.484 1 87.44 98 PHE A CA 1
ATOM 789 C C . PHE A 1 98 ? 7.086 5.883 8.742 1 87.44 98 PHE A C 1
ATOM 791 O O . PHE A 1 98 ? 6.039 6.535 8.742 1 87.44 98 PHE A O 1
ATOM 798 N N . THR A 1 99 ? 7.383 4.844 7.98 1 88.44 99 THR A N 1
ATOM 799 C CA . THR A 1 99 ? 6.293 4.293 7.188 1 88.44 99 THR A CA 1
ATOM 800 C C . THR A 1 99 ? 5.234 3.66 8.086 1 88.44 99 THR A C 1
ATOM 802 O O . THR A 1 99 ? 5.41 2.539 8.57 1 88.44 99 THR A O 1
ATOM 805 N N . ASN A 1 100 ? 4.141 4.379 8.25 1 89.62 100 ASN A N 1
ATOM 806 C CA . ASN A 1 100 ? 2.984 3.936 9.023 1 89.62 100 ASN A CA 1
ATOM 807 C C . ASN A 1 100 ? 1.701 4.605 8.539 1 89.62 100 ASN A C 1
ATOM 809 O O . ASN A 1 100 ? 1.612 5.832 8.508 1 89.62 100 ASN A O 1
ATOM 813 N N . LEU A 1 101 ? 0.706 3.852 8.281 1 88.88 101 LEU A N 1
ATOM 814 C CA . LEU A 1 101 ? -0.509 4.344 7.645 1 88.88 101 LEU A CA 1
ATOM 815 C C . LEU A 1 101 ? -1.292 5.25 8.586 1 88.88 101 LEU A C 1
ATOM 817 O O . LEU A 1 101 ? -2.111 6.059 8.141 1 88.88 101 LEU A O 1
ATOM 821 N N . LEU A 1 102 ? -1.106 5.121 9.836 1 90.38 102 LEU A N 1
ATOM 822 C CA . LEU A 1 102 ? -1.807 5.965 10.797 1 90.38 102 LEU A CA 1
ATOM 823 C C . LEU A 1 102 ? -1.481 7.438 10.57 1 90.38 102 LEU A C 1
ATOM 825 O O . LEU A 1 102 ? -2.281 8.312 10.906 1 90.38 102 LEU A O 1
ATOM 829 N N . GLU A 1 103 ? -0.375 7.695 9.969 1 92.12 103 GLU A N 1
ATOM 830 C CA . GLU A 1 103 ? 0.013 9.078 9.695 1 92.12 103 GLU A CA 1
ATOM 831 C C . GLU A 1 103 ? -0.774 9.648 8.516 1 92.12 103 GLU A C 1
ATOM 833 O O . GLU A 1 103 ? -0.903 10.867 8.383 1 92.12 103 GLU A O 1
ATOM 838 N N . LEU A 1 104 ? -1.265 8.812 7.746 1 92.12 104 LEU A N 1
ATOM 839 C CA . LEU A 1 104 ? -1.846 9.203 6.465 1 92.12 104 LEU A CA 1
ATOM 840 C C . LEU A 1 104 ? -3.369 9.195 6.535 1 92.12 104 LEU A C 1
ATOM 842 O O . LEU A 1 104 ? -4.035 9.867 5.746 1 92.12 104 LEU A O 1
ATOM 846 N N . ILE A 1 105 ? -3.984 8.508 7.508 1 92.25 105 ILE A N 1
ATOM 847 C CA . ILE A 1 105 ? -5.41 8.211 7.449 1 92.25 105 ILE A CA 1
ATOM 848 C C . ILE A 1 105 ? -6.121 8.867 8.633 1 92.25 105 ILE A C 1
ATOM 850 O O . ILE A 1 105 ? -7.086 8.312 9.172 1 92.25 105 ILE A O 1
ATOM 854 N N . VAL A 1 106 ? -5.602 9.859 9.125 1 94.19 106 VAL A N 1
ATOM 855 C CA . VAL A 1 106 ? -6.293 10.594 10.172 1 94.19 106 VAL A CA 1
ATOM 856 C C . VAL A 1 106 ? -7.477 11.359 9.578 1 94.19 106 VAL A C 1
ATOM 858 O O . VAL A 1 106 ? -7.297 12.227 8.727 1 94.19 106 VAL A O 1
ATOM 861 N N . PRO A 1 107 ? -8.727 11.156 10.078 1 95.62 107 PRO A N 1
ATOM 862 C CA . PRO A 1 107 ? -9.938 11.656 9.422 1 95.62 107 PRO A CA 1
ATOM 863 C C . PRO A 1 107 ? -10.016 13.18 9.414 1 95.62 107 PRO A C 1
ATOM 865 O O . PRO A 1 107 ? -10.648 13.766 8.539 1 95.62 107 PRO A O 1
ATOM 868 N N . THR A 1 108 ? -9.406 13.812 10.328 1 96.81 108 THR A N 1
ATOM 869 C CA . THR A 1 108 ? -9.562 15.258 10.477 1 96.81 108 THR A CA 1
ATOM 870 C C . THR A 1 108 ? -8.516 16 9.641 1 96.81 108 THR A C 1
ATOM 872 O O . THR A 1 108 ? -8.555 17.219 9.539 1 96.81 108 THR A O 1
ATOM 875 N N . GLN A 1 109 ? -7.59 15.328 9.023 1 98.12 109 GLN A N 1
ATOM 876 C CA . GLN A 1 109 ? -6.641 15.953 8.109 1 98.12 109 GLN A CA 1
ATOM 877 C C . GLN A 1 109 ? -7.336 16.422 6.832 1 98.12 109 GLN A C 1
ATOM 879 O O . GLN A 1 109 ? -8.195 15.727 6.293 1 98.12 109 GLN A O 1
ATOM 884 N N . ASP A 1 110 ? -6.957 17.641 6.387 1 98.69 110 ASP A N 1
ATOM 885 C CA . ASP A 1 110 ? -7.57 18.109 5.145 1 98.69 110 ASP A CA 1
ATOM 886 C C . ASP A 1 110 ? -6.559 18.844 4.27 1 98.69 110 ASP A C 1
ATOM 888 O O . ASP A 1 110 ? -6.93 19.484 3.281 1 98.69 110 ASP A O 1
ATOM 892 N N . LYS A 1 111 ? -5.289 18.812 4.617 1 98.75 111 LYS A N 1
ATOM 893 C CA . LYS A 1 111 ? -4.188 19.391 3.855 1 98.75 111 LYS A CA 1
ATOM 894 C C . LYS A 1 111 ? -3.117 18.359 3.553 1 98.75 111 LYS A C 1
ATOM 896 O O . LYS A 1 111 ? -2.809 17.516 4.398 1 98.75 111 LYS A O 1
ATOM 901 N N . ILE A 1 112 ? -2.502 18.453 2.361 1 97.81 112 ILE A N 1
ATOM 902 C CA . ILE A 1 112 ? -1.421 17.531 2.031 1 97.81 112 ILE A CA 1
ATOM 903 C C . ILE A 1 112 ? -0.474 18.188 1.027 1 97.81 112 ILE A C 1
ATOM 905 O O . ILE A 1 112 ? -0.892 19.016 0.226 1 97.81 112 ILE A O 1
ATOM 909 N N . ALA A 1 113 ? 0.72 17.859 1.039 1 96.62 113 ALA A N 1
ATOM 910 C CA . ALA A 1 113 ? 1.748 18.078 0.025 1 96.62 113 ALA A CA 1
ATOM 911 C C . ALA A 1 113 ? 2.799 16.984 0.058 1 96.62 113 ALA A C 1
ATOM 913 O O . ALA A 1 113 ? 3.217 16.547 1.133 1 96.62 113 ALA A O 1
ATOM 914 N N . CYS A 1 114 ? 3.168 16.531 -1.074 1 93.31 114 CYS A N 1
ATOM 915 C CA . CYS A 1 114 ? 4.133 15.438 -1.164 1 93.31 114 CYS A CA 1
ATOM 916 C C . CYS A 1 114 ? 5.281 15.797 -2.1 1 93.31 114 CYS A C 1
ATOM 918 O O . CYS A 1 114 ? 5.105 16.594 -3.023 1 93.31 114 CYS A O 1
ATOM 920 N N . PHE A 1 115 ? 6.375 15.172 -1.788 1 88.12 115 PHE A N 1
ATOM 921 C CA . PHE A 1 115 ? 7.582 15.461 -2.553 1 88.12 115 PHE A CA 1
ATOM 922 C C . PHE A 1 115 ? 8.594 14.32 -2.422 1 88.12 115 PHE A C 1
ATOM 924 O O . PHE A 1 115 ? 8.469 13.477 -1.533 1 88.12 115 PHE A O 1
ATOM 931 N N . LYS A 1 116 ? 9.508 14.328 -3.393 1 83.62 116 LYS A N 1
ATOM 932 C CA . LYS A 1 116 ? 10.586 13.344 -3.35 1 83.62 116 LYS A CA 1
ATOM 933 C C . LYS A 1 116 ? 11.734 13.82 -2.457 1 83.62 116 LYS A C 1
ATOM 935 O O . LYS A 1 116 ? 12.148 14.984 -2.539 1 83.62 116 LYS A O 1
ATOM 940 N N . ASP A 1 117 ? 12.125 12.898 -1.589 1 83.69 117 ASP A N 1
ATOM 941 C CA . ASP A 1 117 ? 13.281 13.203 -0.752 1 83.69 117 ASP A CA 1
ATOM 942 C C . ASP A 1 117 ? 14.586 13.062 -1.539 1 83.69 117 ASP A C 1
ATOM 944 O O . ASP A 1 117 ? 15.25 12.023 -1.476 1 83.69 117 ASP A O 1
ATOM 948 N N . THR A 1 118 ? 15.039 14.023 -2.131 1 80.44 118 THR A N 1
ATOM 949 C CA . THR A 1 118 ? 16.188 13.984 -3.023 1 80.44 118 THR A CA 1
ATOM 950 C C . THR A 1 118 ? 17.5 14 -2.225 1 80.44 118 THR A C 1
ATOM 952 O O . THR A 1 118 ? 18.578 13.797 -2.785 1 80.44 118 THR A O 1
ATOM 955 N N . CYS A 1 119 ? 17.469 14.227 -1.018 1 82.5 119 CYS A N 1
ATOM 956 C CA . CYS A 1 119 ? 18.672 14.328 -0.199 1 82.5 119 CYS A CA 1
ATOM 957 C C . CYS A 1 119 ? 19.078 12.969 0.354 1 82.5 119 CYS A C 1
ATOM 959 O O . CYS A 1 119 ? 20.266 12.703 0.561 1 82.5 119 CYS A O 1
ATOM 961 N N . HIS A 1 120 ? 18.203 12.18 0.642 1 73.69 120 HIS A N 1
ATOM 962 C CA . HIS A 1 120 ? 18.562 10.945 1.334 1 73.69 120 HIS A CA 1
ATOM 963 C C . HIS A 1 120 ? 18.312 9.727 0.452 1 73.69 120 HIS A C 1
ATOM 965 O O . HIS A 1 120 ? 19.234 9.25 -0.224 1 73.69 120 HIS A O 1
ATOM 971 N N . ASN A 1 121 ? 17.125 9.156 0.297 1 68.88 121 ASN A N 1
ATOM 972 C CA . ASN A 1 121 ? 16.938 7.895 -0.402 1 68.88 121 ASN A CA 1
ATOM 973 C C . ASN A 1 121 ? 15.812 7.988 -1.432 1 68.88 121 ASN A C 1
ATOM 975 O O . ASN A 1 121 ? 15.18 6.98 -1.763 1 68.88 121 ASN A O 1
ATOM 979 N N . ASN A 1 122 ? 15.531 9.203 -1.782 1 75.44 122 ASN A N 1
ATOM 980 C CA . ASN A 1 122 ? 14.586 9.461 -2.861 1 75.44 122 ASN A CA 1
ATOM 981 C C . ASN A 1 122 ? 13.219 8.836 -2.572 1 75.44 122 ASN A C 1
ATOM 983 O O . ASN A 1 122 ? 12.508 8.438 -3.492 1 75.44 122 ASN A O 1
ATOM 987 N N . HIS A 1 123 ? 12.969 8.68 -1.286 1 78.56 123 HIS A N 1
ATOM 988 C CA . HIS A 1 123 ? 11.633 8.227 -0.917 1 78.56 123 HIS A CA 1
ATOM 989 C C . HIS A 1 123 ? 10.625 9.375 -0.974 1 78.56 123 HIS A C 1
ATOM 991 O O . HIS A 1 123 ? 11.016 10.547 -1.016 1 78.56 123 HIS A O 1
ATOM 997 N N . GLU A 1 124 ? 9.383 8.961 -1.061 1 84.88 124 GLU A N 1
ATOM 998 C CA . GLU A 1 124 ? 8.32 9.961 -1.001 1 84.88 124 GLU A CA 1
ATOM 999 C C . GLU A 1 124 ? 8.078 10.422 0.433 1 84.88 124 GLU A C 1
ATOM 1001 O O . GLU A 1 124 ? 8.109 9.617 1.365 1 84.88 124 GLU A O 1
ATOM 1006 N N . ILE A 1 125 ? 7.914 11.695 0.515 1 90.56 125 ILE A N 1
ATOM 1007 C CA . ILE A 1 125 ? 7.559 12.297 1.797 1 90.56 125 ILE A CA 1
ATOM 1008 C C . ILE A 1 125 ? 6.316 13.164 1.633 1 90.56 125 ILE A C 1
ATOM 1010 O O . ILE A 1 125 ? 6.191 13.898 0.65 1 90.56 125 ILE A O 1
ATOM 1014 N N . CYS A 1 126 ? 5.402 13.047 2.58 1 94.56 126 CYS A N 1
ATOM 1015 C CA . CYS A 1 126 ? 4.203 13.875 2.553 1 94.56 126 CYS A CA 1
ATOM 1016 C C . CYS A 1 126 ? 4.008 14.594 3.883 1 94.56 126 CYS A C 1
ATOM 1018 O O . CYS A 1 126 ? 4.258 14.023 4.945 1 94.56 126 CYS A O 1
ATOM 1020 N N . LEU A 1 127 ? 3.639 15.797 3.787 1 96.94 127 LEU A N 1
ATOM 1021 C CA . LEU A 1 127 ? 3.176 16.562 4.938 1 96.94 127 LEU A CA 1
ATOM 1022 C C . LEU A 1 127 ? 1.652 16.641 4.969 1 96.94 127 LEU A C 1
ATOM 1024 O O . LEU A 1 127 ? 1.021 16.938 3.953 1 96.94 127 LEU A O 1
ATOM 1028 N N . LEU A 1 128 ? 1.084 16.344 6.148 1 97.88 128 LEU A N 1
ATOM 1029 C CA . LEU A 1 128 ? -0.368 16.359 6.293 1 97.88 128 LEU A CA 1
ATOM 1030 C C . LEU A 1 128 ? -0.79 17.234 7.465 1 97.88 128 LEU A C 1
ATOM 1032 O O . LEU A 1 128 ? -0.241 17.109 8.562 1 97.88 128 LEU A O 1
ATOM 1036 N N . GLY A 1 129 ? -1.688 18.141 7.203 1 98.06 129 GLY A N 1
ATOM 1037 C CA . GLY A 1 129 ? -2.189 19.047 8.227 1 98.06 129 GLY A CA 1
ATOM 1038 C C . GLY A 1 129 ? -3.682 18.906 8.461 1 98.06 129 GLY A C 1
ATOM 1039 O O . GLY A 1 129 ? -4.34 18.062 7.848 1 98.06 129 GLY A O 1
ATOM 1040 N N . PRO A 1 130 ? -4.293 19.688 9.461 1 97.88 130 PRO A N 1
ATOM 1041 C CA . PRO A 1 130 ? -3.643 20.875 10.023 1 97.88 130 PRO A CA 1
ATOM 1042 C C . PRO A 1 130 ? -2.914 20.578 11.336 1 97.88 130 PRO A C 1
ATOM 1044 O O . PRO A 1 130 ? -2.266 21.469 11.891 1 97.88 130 PRO A O 1
ATOM 1047 N N . ASN A 1 131 ? -3.029 19.391 11.883 1 96.81 131 ASN A N 1
ATOM 1048 C CA . ASN A 1 131 ? -2.463 19.109 13.203 1 96.81 131 ASN A CA 1
ATOM 1049 C C . ASN A 1 131 ? -1.289 18.141 13.109 1 96.81 131 ASN A C 1
ATOM 1051 O O . ASN A 1 131 ? -1.324 17.188 12.336 1 96.81 131 ASN A O 1
ATOM 1055 N N . GLY A 1 132 ? -0.329 18.359 13.992 1 96.62 132 GLY A N 1
ATOM 1056 C CA . GLY A 1 132 ? 0.84 17.484 14.008 1 96.62 132 GLY A CA 1
ATOM 1057 C C . GLY A 1 132 ? 0.717 16.344 14.992 1 96.62 132 GLY A C 1
ATOM 1058 O O . GLY A 1 132 ? 1.591 15.477 15.055 1 96.62 132 GLY A O 1
ATOM 1059 N N . LYS A 1 133 ? -0.31 16.344 15.727 1 95.94 133 LYS A N 1
ATOM 1060 C CA . LYS A 1 133 ? -0.588 15.266 16.672 1 95.94 133 LYS A CA 1
ATOM 1061 C C . LYS A 1 133 ? -1.888 14.547 16.328 1 95.94 133 LYS A C 1
ATOM 1063 O O . LYS A 1 133 ? -2.822 15.164 15.805 1 95.94 133 LYS A O 1
ATOM 1068 N N . ILE A 1 134 ? -1.866 13.234 16.609 1 94.62 134 ILE A N 1
ATOM 1069 C CA . ILE A 1 134 ? -3.045 12.406 16.375 1 94.62 134 ILE A CA 1
ATOM 1070 C C . ILE A 1 134 ? -3.795 12.211 17.703 1 94.62 134 ILE A C 1
ATOM 1072 O O . ILE A 1 134 ? -3.182 11.953 18.734 1 94.62 134 ILE A O 1
ATOM 1076 N N . HIS A 1 135 ? -5.059 12.375 17.625 1 93 135 HIS A N 1
ATOM 1077 C CA . HIS A 1 135 ? -5.914 12.109 18.781 1 93 135 HIS A CA 1
ATOM 1078 C C . HIS A 1 135 ? -6.934 11.016 18.469 1 93 135 HIS A C 1
ATOM 1080 O O . HIS A 1 135 ? -7.438 10.938 17.344 1 93 135 HIS A O 1
ATOM 1086 N N . GLU A 1 136 ? -7.207 10.211 19.453 1 89.38 136 GLU A N 1
ATOM 1087 C CA . GLU A 1 136 ? -8.234 9.188 19.266 1 89.38 136 GLU A CA 1
ATOM 1088 C C . GLU A 1 136 ? -9.547 9.797 18.812 1 89.38 136 GLU A C 1
ATOM 1090 O O . GLU A 1 136 ? -10.281 9.195 18.016 1 89.38 136 GLU A O 1
ATOM 1095 N N . SER A 1 137 ? -9.836 10.914 19.328 1 90.5 137 SER A N 1
ATOM 1096 C CA . SER A 1 137 ? -11.094 11.594 19.016 1 90.5 137 SER A CA 1
ATOM 1097 C C . SER A 1 137 ? -11.172 11.969 17.547 1 90.5 137 SER A C 1
ATOM 1099 O O . SER A 1 137 ? -12.258 12.25 17.031 1 90.5 137 SER A O 1
ATOM 1101 N N . ASP A 1 138 ? -10.07 12.039 16.875 1 93.19 138 ASP A N 1
ATOM 1102 C CA . ASP A 1 138 ? -10.078 12.32 15.445 1 93.19 138 ASP A CA 1
ATOM 1103 C C . ASP A 1 138 ? -10.859 11.25 14.68 1 93.19 138 ASP A C 1
ATOM 1105 O O . ASP A 1 138 ? -11.383 11.516 13.594 1 93.19 138 ASP A O 1
ATOM 1109 N N . PHE A 1 139 ? -10.945 10.109 15.211 1 90.56 139 PHE A N 1
ATOM 1110 C CA . PHE A 1 139 ? -11.516 8.969 14.516 1 90.56 139 PHE A CA 1
ATOM 1111 C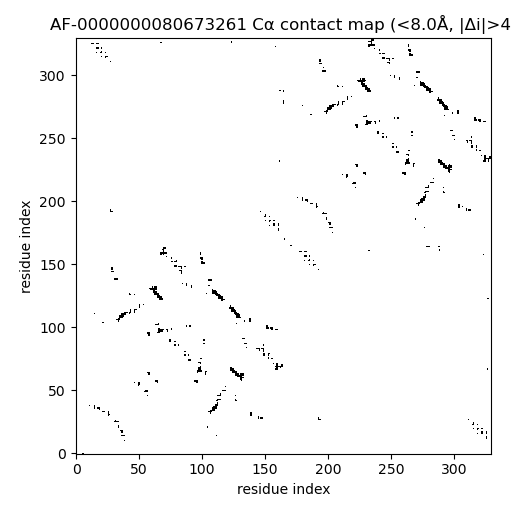 C . PHE A 1 139 ? -12.961 8.734 14.945 1 90.56 139 PHE A C 1
ATOM 1113 O O . PHE A 1 139 ? -13.586 7.75 14.547 1 90.56 139 PHE A O 1
ATOM 1120 N N . GLY A 1 140 ? -13.555 9.75 15.648 1 83 140 GLY A N 1
ATOM 1121 C CA . GLY A 1 140 ? -14.945 9.68 16.078 1 83 140 GLY A CA 1
ATOM 1122 C C . GLY A 1 140 ? -15.125 8.914 17.375 1 83 140 GLY A C 1
ATOM 1123 O O . GLY A 1 140 ? -14.188 8.281 17.875 1 83 140 GLY A O 1
ATOM 1124 N N . ALA A 1 141 ? -16.125 9.281 18.156 1 68.25 141 ALA A N 1
ATOM 1125 C CA . ALA A 1 141 ? -16.453 8.766 19.469 1 68.25 141 ALA A CA 1
ATOM 1126 C C . ALA A 1 141 ? -16.594 7.246 19.453 1 68.25 141 ALA A C 1
ATOM 1128 O O . ALA A 1 141 ? -16.391 6.59 20.484 1 68.25 141 ALA A O 1
ATOM 1129 N N . THR A 1 142 ? -17.141 6.969 18.5 1 54.31 142 THR A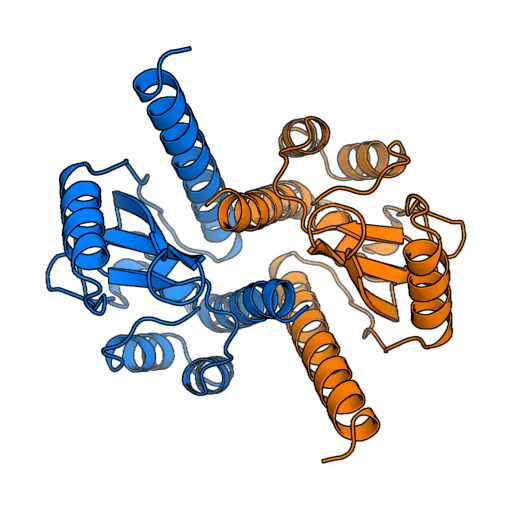 N 1
ATOM 1130 C CA . THR A 1 142 ? -17.594 5.59 18.672 1 54.31 142 THR A CA 1
ATOM 1131 C C . THR A 1 142 ? -16.406 4.672 18.953 1 54.31 142 THR A C 1
ATOM 1133 O O . THR A 1 142 ? -15.25 5.066 18.797 1 54.31 142 THR A O 1
ATOM 1136 N N . SER A 1 143 ? -16.297 3.402 18.375 1 52.22 143 SER A N 1
ATOM 1137 C CA . SER A 1 143 ? -16.188 1.953 18.516 1 52.22 143 SER A CA 1
ATOM 1138 C C . SER A 1 143 ? -14.727 1.516 18.5 1 52.22 143 SER A C 1
ATOM 1140 O O . SER A 1 143 ? -13.844 2.281 18.094 1 52.22 143 SER A O 1
ATOM 1142 N N . ASN A 1 144 ? -14.508 0.501 19.047 1 60.78 144 ASN A N 1
ATOM 1143 C CA . ASN A 1 144 ? -13.5 -0.552 18.938 1 60.78 144 ASN A CA 1
ATOM 1144 C C . ASN A 1 144 ? -12.836 -0.565 17.562 1 60.78 144 ASN A C 1
ATOM 1146 O O . ASN A 1 144 ? -13.367 -1.141 16.625 1 60.78 144 ASN A O 1
ATOM 1150 N N . HIS A 1 145 ? -11.883 0.449 17.547 1 74.19 145 HIS A N 1
ATOM 1151 C CA . HIS A 1 145 ? -11.164 0.517 16.281 1 74.19 145 HIS A CA 1
ATOM 1152 C C . HIS A 1 145 ? -10.055 -0.527 16.219 1 74.19 145 HIS A C 1
ATOM 1154 O O . HIS A 1 145 ? -8.953 -0.24 15.75 1 74.19 145 HIS A O 1
ATOM 1160 N N . SER A 1 146 ? -10.414 -1.561 16.844 1 65.25 146 SER A N 1
ATOM 1161 C CA . SER A 1 146 ? -9.422 -2.627 16.844 1 65.25 146 SER A CA 1
ATOM 1162 C C . SER A 1 146 ? -9 -2.975 15.414 1 65.25 146 SER A C 1
ATOM 1164 O O . SER A 1 146 ? -7.824 -3.256 15.156 1 65.25 146 SER A O 1
ATOM 1166 N N . ALA A 1 147 ? -9.922 -2.875 14.555 1 71.5 147 ALA A N 1
ATOM 1167 C CA . ALA A 1 147 ? -9.625 -3.26 13.172 1 71.5 147 ALA A CA 1
ATOM 1168 C C . ALA A 1 147 ? -8.656 -2.277 12.523 1 71.5 147 ALA A C 1
ATOM 1170 O O . ALA A 1 147 ? -7.887 -2.652 11.641 1 71.5 147 ALA A O 1
ATOM 1171 N N . CYS A 1 148 ? -8.508 -1.111 13.148 1 78.31 148 CYS A N 1
ATOM 1172 C CA . CYS A 1 148 ? -7.664 -0.092 12.531 1 78.31 148 CYS A CA 1
ATOM 1173 C C . CYS A 1 148 ? -6.188 -0.409 12.734 1 78.31 148 CYS A C 1
ATOM 1175 O O . CYS A 1 148 ? -5.406 -0.376 11.781 1 78.31 148 CYS A O 1
ATOM 1177 N N . THR A 1 149 ? -5.879 -0.897 13.898 1 80.75 149 THR A N 1
ATOM 1178 C CA . THR A 1 149 ? -4.469 -1.116 14.195 1 80.75 149 THR A CA 1
ATOM 1179 C C . THR A 1 149 ? -3.891 -2.209 13.305 1 80.75 149 THR A C 1
ATOM 1181 O O . THR A 1 149 ? -2.83 -2.029 12.703 1 80.75 149 THR A O 1
ATOM 1184 N N . SER A 1 150 ? -4.586 -3.238 13.227 1 78.62 150 SER A N 1
ATOM 1185 C CA . SER A 1 150 ? -4.098 -4.371 12.453 1 78.62 150 SER A CA 1
ATOM 1186 C C . SER A 1 150 ? -3.979 -4.02 10.969 1 78.62 150 SER A C 1
ATOM 1188 O O . SER A 1 150 ? -2.99 -4.371 10.32 1 78.62 150 SER A O 1
ATOM 1190 N N . ILE A 1 151 ? -4.91 -3.354 10.453 1 80.19 151 ILE A N 1
ATOM 1191 C CA . ILE A 1 151 ? -4.914 -3.008 9.039 1 80.19 151 ILE A CA 1
ATOM 1192 C C . ILE A 1 151 ? -3.824 -1.978 8.75 1 80.19 151 ILE A C 1
ATOM 1194 O O . ILE A 1 151 ? -3.117 -2.074 7.746 1 80.19 151 ILE A O 1
ATOM 1198 N N . PHE A 1 152 ? -3.65 -1.048 9.672 1 85.31 152 PHE A N 1
ATOM 1199 C CA . PHE A 1 152 ? -2.615 -0.033 9.523 1 85.31 152 PHE A CA 1
ATOM 1200 C C . PHE A 1 152 ? -1.231 -0.67 9.492 1 85.31 152 PHE A C 1
ATOM 1202 O O . PHE A 1 152 ? -0.4 -0.324 8.648 1 85.31 152 PHE A O 1
ATOM 1209 N N . PHE A 1 153 ? -1.105 -1.575 10.398 1 85.69 153 PHE A N 1
ATOM 1210 C CA . PHE A 1 153 ? 0.161 -2.295 10.469 1 85.69 153 PHE A CA 1
ATOM 1211 C C . PHE A 1 153 ? 0.407 -3.078 9.18 1 85.69 153 PHE A C 1
ATOM 1213 O O . PHE A 1 153 ? 1.474 -2.963 8.578 1 85.69 153 PHE A O 1
ATOM 1220 N N . ALA A 1 154 ? -0.525 -3.803 8.828 1 85.12 154 ALA A N 1
ATOM 1221 C CA . ALA A 1 154 ? -0.383 -4.676 7.664 1 85.12 154 ALA A CA 1
ATOM 1222 C C . ALA A 1 154 ? -0.1 -3.867 6.402 1 85.12 154 ALA A C 1
ATOM 1224 O O . ALA A 1 154 ? 0.793 -4.211 5.625 1 85.12 154 ALA A O 1
ATOM 1225 N N . PHE A 1 155 ? -0.755 -2.828 6.211 1 86.75 155 PHE A N 1
ATOM 1226 C CA . PHE A 1 155 ? -0.555 -1.992 5.031 1 86.75 155 PHE A CA 1
ATOM 1227 C C . PHE A 1 155 ? 0.827 -1.35 5.055 1 86.75 155 PHE A C 1
ATOM 1229 O O . PHE A 1 155 ? 1.478 -1.23 4.012 1 86.75 155 PHE A O 1
ATOM 1236 N N . SER A 1 156 ? 1.196 -0.963 6.145 1 88.81 156 SER A N 1
ATOM 1237 C CA . SER A 1 156 ? 2.531 -0.388 6.262 1 88.81 156 SER A CA 1
ATOM 1238 C C . SER A 1 156 ? 3.607 -1.405 5.898 1 88.81 156 SER A C 1
ATOM 1240 O O . SER A 1 156 ? 4.562 -1.078 5.188 1 88.81 156 SER A O 1
ATOM 1242 N N . LEU A 1 157 ? 3.432 -2.539 6.383 1 85.81 157 LEU A N 1
ATOM 1243 C CA . LEU A 1 157 ? 4.383 -3.602 6.07 1 85.81 157 LEU A CA 1
ATOM 1244 C C . LEU A 1 157 ? 4.402 -3.891 4.574 1 85.81 157 LEU A C 1
ATOM 1246 O O . LEU A 1 157 ? 5.465 -4.121 3.996 1 85.81 157 LEU A O 1
ATOM 1250 N N . LEU A 1 158 ? 3.252 -3.871 4.012 1 86.62 158 LEU A N 1
ATOM 1251 C CA . LEU A 1 158 ? 3.166 -4.09 2.572 1 86.62 158 LEU A CA 1
ATOM 1252 C C . LEU A 1 158 ? 3.904 -2.996 1.811 1 86.62 158 LEU A C 1
ATOM 1254 O O . LEU A 1 158 ? 4.652 -3.283 0.874 1 86.62 158 LEU A O 1
ATOM 1258 N N . LEU A 1 159 ? 3.699 -1.827 2.178 1 85.5 159 LEU A N 1
ATOM 1259 C CA . LEU A 1 159 ? 4.375 -0.704 1.539 1 85.5 159 LEU A CA 1
ATOM 1260 C C . LEU A 1 159 ? 5.891 -0.856 1.634 1 85.5 159 LEU A C 1
ATOM 1262 O O . LEU A 1 159 ? 6.605 -0.642 0.65 1 85.5 159 LEU A O 1
ATOM 1266 N N . ILE A 1 160 ? 6.348 -1.266 2.762 1 83.56 160 ILE A N 1
ATOM 1267 C CA . ILE A 1 160 ? 7.781 -1.436 2.977 1 83.56 160 ILE A CA 1
ATOM 1268 C C . ILE A 1 160 ? 8.312 -2.547 2.074 1 83.56 160 ILE A C 1
ATOM 1270 O O . ILE A 1 160 ? 9.367 -2.404 1.459 1 83.56 160 ILE A O 1
ATOM 1274 N N . SER A 1 161 ? 7.641 -3.586 2.053 1 79.94 161 SER A N 1
ATOM 1275 C CA . SER A 1 161 ? 8.086 -4.734 1.271 1 79.94 161 SER A CA 1
ATOM 1276 C C . SER A 1 161 ? 8.234 -4.375 -0.204 1 79.94 161 SER A C 1
ATOM 1278 O O . SER A 1 161 ? 9.125 -4.883 -0.885 1 79.94 161 SER A O 1
ATOM 1280 N N . PHE A 1 162 ? 7.422 -3.582 -0.625 1 76 162 PHE A N 1
ATOM 1281 C CA . PHE A 1 162 ? 7.465 -3.168 -2.023 1 76 162 PHE A CA 1
ATOM 1282 C C . PHE A 1 162 ? 8.727 -2.363 -2.312 1 76 162 PHE A C 1
ATOM 1284 O O . PHE A 1 162 ? 9.211 -2.352 -3.443 1 76 162 PHE A O 1
ATOM 1291 N N . PHE A 1 163 ? 9.219 -1.856 -1.256 1 70.88 163 PHE A N 1
ATOM 1292 C CA . PHE A 1 163 ? 10.406 -1.026 -1.467 1 70.88 163 PHE A CA 1
ATOM 1293 C C . PHE A 1 163 ? 11.672 -1.809 -1.162 1 70.88 163 PHE A C 1
ATOM 1295 O O . PHE A 1 163 ? 12.773 -1.366 -1.498 1 70.88 163 PHE A O 1
ATOM 1302 N N . LEU A 1 164 ? 11.609 -2.863 -0.3 1 63.09 164 LEU A N 1
ATOM 1303 C CA . LEU A 1 164 ? 12.75 -3.715 0.008 1 63.09 164 LEU A CA 1
ATOM 1304 C C . LEU A 1 164 ? 13.219 -4.469 -1.234 1 63.09 164 LEU A C 1
ATOM 1306 O O . LEU A 1 164 ? 14.359 -4.926 -1.294 1 63.09 164 LEU A O 1
ATOM 1310 N N . SER A 1 165 ? 12.352 -4.598 -2.174 1 54.75 165 SER A N 1
ATOM 1311 C CA . SER A 1 165 ? 12.781 -5.391 -3.32 1 54.75 165 SER A CA 1
ATOM 1312 C C . SER A 1 165 ? 13.625 -4.562 -4.281 1 54.75 165 SER A C 1
ATOM 1314 O O . SER A 1 165 ? 13.422 -3.352 -4.406 1 54.75 165 SER A O 1
ATOM 1316 N N . MET B 1 1 ? 27.453 -12.391 7.816 1 63.56 1 MET B N 1
ATOM 1317 C CA . MET B 1 1 ? 26.344 -13.188 7.297 1 63.56 1 MET B CA 1
ATOM 1318 C C . MET B 1 1 ? 26.531 -13.477 5.812 1 63.56 1 MET B C 1
ATOM 1320 O O . MET B 1 1 ? 26.922 -12.594 5.043 1 63.56 1 MET B O 1
ATOM 1324 N N . SER B 1 2 ? 26.453 -14.758 5.461 1 82.88 2 SER B N 1
ATOM 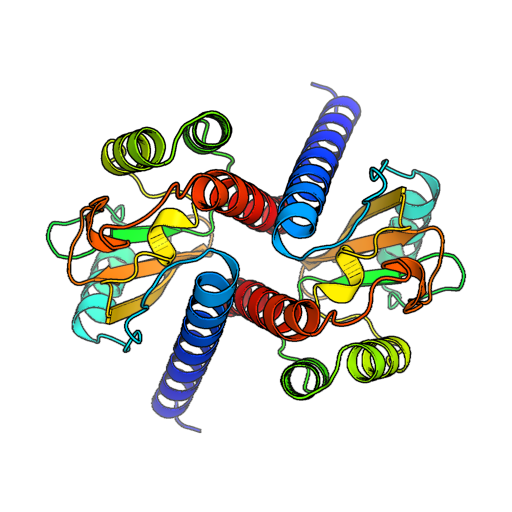1325 C CA . SER B 1 2 ? 26.609 -15.18 4.07 1 82.88 2 SER B CA 1
ATOM 1326 C C . SER B 1 2 ? 25.531 -14.586 3.184 1 82.88 2 SER B C 1
ATOM 1328 O O . SER B 1 2 ? 24.484 -14.148 3.678 1 82.88 2 SER B O 1
ATOM 1330 N N . GLN B 1 3 ? 25.797 -14.336 1.846 1 83.62 3 GLN B N 1
ATOM 1331 C CA . GLN B 1 3 ? 24.797 -13.867 0.901 1 83.62 3 GLN B CA 1
ATOM 1332 C C . GLN B 1 3 ? 23.531 -14.727 0.966 1 83.62 3 GLN B C 1
ATOM 1334 O O . GLN B 1 3 ? 22.422 -14.211 0.865 1 83.62 3 GLN B O 1
ATOM 1339 N N . SER B 1 4 ? 23.828 -15.992 1.097 1 82.56 4 SER B N 1
ATOM 1340 C CA . SER B 1 4 ? 22.703 -16.922 1.208 1 82.56 4 SER B CA 1
ATOM 1341 C C . SER B 1 4 ? 21.844 -16.609 2.436 1 82.56 4 SER B C 1
ATOM 1343 O O . SER B 1 4 ? 20.625 -16.641 2.369 1 82.56 4 SER B O 1
ATOM 1345 N N . ALA B 1 5 ? 22.5 -16.422 3.523 1 84.12 5 ALA B N 1
ATOM 1346 C CA . ALA B 1 5 ? 21.797 -16.078 4.754 1 84.12 5 ALA B CA 1
ATOM 1347 C C . ALA B 1 5 ? 21.031 -14.773 4.602 1 84.12 5 ALA B C 1
ATOM 1349 O O . ALA B 1 5 ? 19.891 -14.656 5.074 1 84.12 5 ALA B O 1
ATOM 1350 N N . LYS B 1 6 ? 21.578 -13.844 3.924 1 81 6 LYS B N 1
ATOM 1351 C CA . LYS B 1 6 ? 20.922 -12.562 3.678 1 81 6 LYS B CA 1
ATOM 1352 C C . LYS B 1 6 ? 19.703 -12.734 2.768 1 81 6 LYS B C 1
ATOM 1354 O O . LYS B 1 6 ? 18.672 -12.094 2.973 1 81 6 LYS B O 1
ATOM 1359 N N . ASP B 1 7 ? 19.891 -13.516 1.795 1 85.62 7 ASP B N 1
ATOM 1360 C CA . ASP B 1 7 ? 18.781 -13.797 0.888 1 85.62 7 ASP B CA 1
ATOM 1361 C C . ASP B 1 7 ? 17.625 -14.469 1.627 1 85.62 7 ASP B C 1
ATOM 1363 O O . ASP B 1 7 ? 16.453 -14.141 1.396 1 85.62 7 ASP B O 1
ATOM 1367 N N . ASP B 1 8 ? 17.938 -15.398 2.441 1 89.75 8 ASP B N 1
ATOM 1368 C CA . ASP B 1 8 ? 16.922 -16.094 3.221 1 89.75 8 ASP B CA 1
ATOM 1369 C C . ASP B 1 8 ? 16.172 -15.125 4.133 1 89.75 8 ASP B C 1
ATOM 1371 O O . ASP B 1 8 ? 14.961 -15.227 4.297 1 89.75 8 ASP B O 1
ATOM 1375 N N . GLU B 1 9 ? 16.906 -14.305 4.738 1 85.69 9 GLU B N 1
ATOM 1376 C CA . GLU B 1 9 ? 16.281 -13.305 5.605 1 85.69 9 GLU B CA 1
ATOM 1377 C C . GLU B 1 9 ? 15.352 -12.391 4.816 1 85.69 9 GLU B C 1
ATOM 1379 O O . GLU B 1 9 ? 14.258 -12.055 5.285 1 85.69 9 GLU B O 1
ATOM 1384 N N . LYS B 1 10 ? 15.797 -11.984 3.703 1 84.62 10 LYS B N 1
ATOM 1385 C CA . LYS B 1 10 ? 14.969 -11.141 2.84 1 84.62 10 LYS B CA 1
ATOM 1386 C C . LYS B 1 10 ? 13.703 -11.867 2.408 1 84.62 10 LYS B C 1
ATOM 1388 O O . LYS B 1 10 ? 12.609 -11.297 2.436 1 84.62 10 LYS B O 1
ATOM 1393 N N . ARG B 1 11 ? 13.859 -13.102 2.047 1 91.75 11 ARG B N 1
ATOM 1394 C CA . ARG B 1 11 ? 12.703 -13.906 1.662 1 91.75 11 ARG B CA 1
ATOM 1395 C C . ARG B 1 11 ? 11.703 -14.008 2.811 1 91.75 11 ARG B C 1
ATOM 1397 O O . ARG B 1 11 ? 10.5 -13.844 2.607 1 91.75 11 ARG B O 1
ATOM 1404 N N . ALA B 1 12 ? 12.203 -14.227 3.887 1 90.69 12 ALA B N 1
ATOM 1405 C CA . ALA B 1 12 ? 11.352 -14.383 5.066 1 90.69 12 ALA B CA 1
ATOM 1406 C C . ALA B 1 12 ? 10.609 -13.086 5.375 1 90.69 12 ALA B C 1
ATOM 1408 O O . ALA B 1 12 ? 9.43 -13.117 5.746 1 90.69 12 ALA B O 1
ATOM 1409 N N . ALA B 1 13 ? 11.281 -12.016 5.238 1 85.75 13 ALA B N 1
ATOM 1410 C CA . ALA B 1 13 ? 10.656 -10.719 5.496 1 85.75 13 ALA B CA 1
ATOM 1411 C C . ALA B 1 13 ? 9.539 -10.438 4.488 1 85.75 13 ALA B C 1
ATOM 1413 O O . ALA B 1 13 ? 8.477 -9.938 4.855 1 85.75 13 ALA B O 1
ATOM 1414 N N . ILE B 1 14 ? 9.789 -10.75 3.303 1 89.19 14 ILE B N 1
ATOM 1415 C CA . ILE B 1 14 ? 8.812 -10.523 2.238 1 89.19 14 ILE B CA 1
ATOM 1416 C C . ILE B 1 14 ? 7.578 -11.391 2.48 1 89.19 14 ILE B C 1
ATOM 1418 O O . ILE B 1 14 ? 6.449 -10.898 2.451 1 89.19 14 ILE B O 1
ATOM 1422 N N . ILE B 1 15 ? 7.797 -12.625 2.785 1 93.06 15 ILE B N 1
ATOM 1423 C CA . ILE B 1 15 ? 6.707 -13.562 3.021 1 93.06 15 ILE B CA 1
ATOM 1424 C C . ILE B 1 15 ? 5.891 -13.109 4.23 1 93.06 15 ILE B C 1
ATOM 1426 O O . ILE B 1 15 ? 4.656 -13.141 4.199 1 93.06 15 ILE B O 1
ATOM 1430 N N . SER B 1 16 ? 6.566 -12.766 5.234 1 89.38 16 SER B N 1
ATOM 1431 C CA . SER B 1 16 ? 5.879 -12.328 6.441 1 89.38 16 SER B CA 1
ATOM 1432 C C . SER B 1 16 ? 5.016 -11.102 6.172 1 89.38 16 SER B C 1
ATOM 1434 O O . SER B 1 16 ? 3.867 -11.031 6.617 1 89.38 16 SER B O 1
ATOM 1436 N N . ALA B 1 17 ? 5.52 -10.188 5.492 1 87.06 17 ALA B N 1
ATOM 1437 C CA . ALA B 1 17 ? 4.781 -8.961 5.184 1 87.06 17 ALA B CA 1
ATOM 1438 C C . ALA B 1 17 ? 3.541 -9.266 4.348 1 87.06 17 ALA B C 1
ATOM 1440 O O . ALA B 1 17 ? 2.443 -8.805 4.664 1 87.06 17 ALA B O 1
ATOM 1441 N N . TYR B 1 18 ? 3.662 -10.023 3.346 1 92.31 18 TYR B N 1
ATOM 1442 C CA . TYR B 1 18 ? 2.549 -10.328 2.455 1 92.31 18 TYR B CA 1
ATOM 1443 C C . TYR B 1 18 ? 1.499 -11.18 3.16 1 92.31 18 TYR B C 1
ATOM 1445 O O . TYR B 1 18 ? 0.297 -10.961 2.992 1 92.31 18 TYR B O 1
ATOM 1453 N N . ASN B 1 19 ? 1.91 -12.148 3.912 1 94.38 19 ASN B N 1
ATOM 1454 C CA . ASN B 1 19 ? 0.945 -12.961 4.641 1 94.38 19 ASN B CA 1
ATOM 1455 C C . ASN B 1 19 ? 0.184 -12.141 5.676 1 94.38 19 ASN B C 1
ATOM 1457 O O . ASN B 1 19 ? -1.023 -12.312 5.848 1 94.38 19 ASN B O 1
ATOM 1461 N N . THR B 1 20 ? 0.899 -11.336 6.395 1 88.25 20 THR B N 1
ATOM 1462 C CA . THR B 1 20 ? 0.233 -10.469 7.355 1 88.25 20 THR B CA 1
ATOM 1463 C C . THR B 1 20 ? -0.786 -9.57 6.664 1 88.25 20 THR B C 1
ATOM 1465 O O . THR B 1 20 ? -1.928 -9.453 7.113 1 88.25 20 THR B O 1
ATOM 1468 N N . PHE B 1 21 ? -0.424 -8.992 5.613 1 88.62 21 PHE B N 1
ATOM 1469 C CA . PHE B 1 21 ? -1.318 -8.117 4.859 1 88.62 21 PHE B CA 1
ATOM 1470 C C . PHE B 1 21 ? -2.539 -8.891 4.367 1 88.62 21 PHE B C 1
ATOM 1472 O O . PHE B 1 21 ? -3.674 -8.453 4.562 1 88.62 21 PHE B O 1
ATOM 1479 N N . ARG B 1 22 ? -2.307 -9.953 3.727 1 91.94 22 ARG B N 1
ATOM 1480 C CA . ARG B 1 22 ? -3.385 -10.75 3.148 1 91.94 22 ARG B CA 1
ATOM 1481 C C . ARG B 1 22 ? -4.355 -11.227 4.223 1 91.94 22 ARG B C 1
ATOM 1483 O O . ARG B 1 22 ? -5.57 -11.211 4.02 1 91.94 22 ARG B O 1
ATOM 1490 N N . PHE B 1 23 ? -3.855 -11.617 5.32 1 90.12 23 PHE B N 1
ATOM 1491 C CA . PHE B 1 23 ? -4.703 -12.086 6.41 1 90.12 23 PHE B CA 1
ATOM 1492 C C . PHE B 1 23 ? -5.559 -10.953 6.957 1 90.12 23 PHE B C 1
ATOM 1494 O O . PHE B 1 23 ? -6.773 -11.102 7.113 1 90.12 23 PHE B O 1
ATOM 1501 N N . GLU B 1 24 ? -4.961 -9.859 7.285 1 82.88 24 GLU B N 1
ATOM 1502 C CA . GLU B 1 24 ? -5.699 -8.719 7.809 1 82.88 24 GLU B CA 1
ATOM 1503 C C . GLU B 1 24 ? -6.723 -8.211 6.797 1 82.88 24 GLU B C 1
ATOM 1505 O O . GLU B 1 24 ? -7.836 -7.828 7.168 1 82.88 24 GLU B O 1
ATOM 1510 N N . PHE B 1 25 ? -6.281 -8.141 5.566 1 82.69 25 PHE B N 1
ATOM 1511 C CA . PHE B 1 25 ? -7.203 -7.738 4.512 1 82.69 25 PHE B CA 1
ATOM 1512 C C . PHE B 1 25 ? -8.414 -8.656 4.469 1 82.69 25 PHE B C 1
ATOM 1514 O O . PHE B 1 25 ? -9.547 -8.188 4.348 1 82.69 25 PHE B O 1
ATOM 1521 N N . SER B 1 26 ? -8.164 -9.93 4.48 1 85.25 26 SER B N 1
ATOM 1522 C CA . SER B 1 26 ? -9.25 -10.898 4.418 1 85.25 26 SER B CA 1
ATOM 1523 C C . SER B 1 26 ? -10.234 -10.703 5.57 1 85.25 26 SER B C 1
ATOM 1525 O O . SER B 1 26 ? -11.445 -10.789 5.383 1 85.25 26 SER B O 1
ATOM 1527 N N . LYS B 1 27 ? -9.781 -10.453 6.703 1 80.06 27 LYS B N 1
ATOM 1528 C CA . LYS B 1 27 ? -10.617 -10.234 7.879 1 80.06 27 LYS B CA 1
ATOM 1529 C C . LYS B 1 27 ? -11.523 -9.016 7.691 1 80.06 27 LYS B C 1
ATOM 1531 O O . LYS B 1 27 ? -12.664 -9.008 8.156 1 80.06 27 LYS B O 1
ATOM 1536 N N . ASN B 1 28 ? -11.016 -8.102 7 1 73.5 28 ASN B N 1
ATOM 1537 C CA . ASN B 1 28 ? -11.734 -6.84 6.887 1 73.5 28 ASN B CA 1
ATOM 1538 C C . ASN B 1 28 ? -12.547 -6.77 5.594 1 73.5 28 ASN B C 1
ATOM 1540 O O . ASN B 1 28 ? -13.18 -5.754 5.312 1 73.5 28 ASN B O 1
ATOM 1544 N N . SER B 1 29 ? -12.492 -7.727 4.75 1 77.12 29 SER B N 1
ATOM 1545 C CA . SER B 1 29 ? -13.219 -7.723 3.482 1 77.12 29 SER B CA 1
ATOM 1546 C C . SER B 1 29 ? -14.164 -8.922 3.383 1 77.12 29 SER B C 1
ATOM 1548 O O . SER B 1 29 ? -14.602 -9.281 2.289 1 77.12 29 SER B O 1
ATOM 1550 N N . SER B 1 30 ? -14.43 -9.578 4.418 1 77.88 30 SER B N 1
ATOM 1551 C CA . SER B 1 30 ? -15.367 -10.695 4.488 1 77.88 30 SER B CA 1
ATOM 1552 C C . SER B 1 30 ? -14.945 -11.828 3.561 1 77.88 30 SER B C 1
ATOM 1554 O O . SER B 1 30 ? -15.766 -12.352 2.801 1 77.88 30 SER B O 1
ATOM 1556 N N . ILE B 1 31 ? -13.695 -12.07 3.338 1 84.81 31 ILE B N 1
ATOM 1557 C CA . ILE B 1 31 ? -13.141 -13.242 2.662 1 84.81 31 ILE B CA 1
ATOM 1558 C C . ILE B 1 31 ? -12.961 -14.375 3.664 1 84.81 31 ILE B C 1
ATOM 1560 O O . ILE B 1 31 ? -12.211 -14.242 4.633 1 84.81 31 ILE B O 1
ATOM 1564 N N . PRO B 1 32 ? -13.625 -15.422 3.436 1 87.75 32 PRO B N 1
ATOM 1565 C CA . PRO B 1 32 ? -13.781 -16.438 4.477 1 87.75 32 PRO B CA 1
ATOM 1566 C C . PRO B 1 32 ? -12.469 -17.156 4.793 1 87.75 32 PRO B C 1
ATOM 1568 O O . PRO B 1 32 ? -12.336 -17.766 5.859 1 87.75 32 PRO B O 1
ATOM 1571 N N . PHE B 1 33 ? -11.547 -17.25 3.83 1 91.81 33 PHE B N 1
ATOM 1572 C CA . PHE B 1 33 ? -10.273 -17.906 4.102 1 91.81 33 PHE B CA 1
ATOM 1573 C C . PHE B 1 33 ? -9.148 -17.25 3.301 1 91.81 33 PHE B C 1
ATOM 1575 O O . PHE B 1 33 ? -9.406 -16.531 2.338 1 91.81 33 PHE B O 1
ATOM 1582 N N . MET B 1 34 ? -7.895 -17.531 3.654 1 95.31 34 MET B N 1
ATOM 1583 C CA . MET B 1 34 ? -6.68 -17.062 2.992 1 95.31 34 MET B CA 1
ATOM 1584 C C . MET B 1 34 ? -5.535 -18.047 3.189 1 95.31 34 MET B C 1
ATOM 1586 O O . MET B 1 34 ? -5.051 -18.234 4.309 1 95.31 34 MET B O 1
ATOM 1590 N N . LYS B 1 35 ? -5.125 -18.703 2.154 1 97.31 35 LYS B N 1
ATOM 1591 C CA . LYS B 1 35 ? -3.998 -19.625 2.275 1 97.31 35 LYS B CA 1
ATOM 1592 C C . LYS B 1 35 ? -2.701 -18.859 2.555 1 97.31 35 LYS B C 1
ATOM 1594 O O . LYS B 1 35 ? -2.496 -17.766 2.041 1 97.31 35 LYS B O 1
ATOM 1599 N N . GLU B 1 36 ? -1.84 -19.516 3.262 1 97.94 36 GLU B N 1
ATOM 1600 C CA . GLU B 1 36 ? -0.532 -18.922 3.547 1 97.94 36 GLU B CA 1
ATOM 1601 C C . GLU B 1 36 ? 0.406 -19.062 2.352 1 97.94 36 GLU B C 1
ATOM 1603 O O . GLU B 1 36 ? 0.552 -20.156 1.793 1 97.94 36 GLU B O 1
ATOM 1608 N N . LEU B 1 37 ? 1.048 -17.906 2.006 1 98.19 37 LEU B N 1
ATOM 1609 C CA . LEU B 1 37 ? 2.064 -17.922 0.959 1 98.19 37 LEU B CA 1
ATOM 1610 C C . LEU B 1 37 ? 3.371 -18.516 1.477 1 98.19 37 LEU B C 1
ATOM 1612 O O . LEU B 1 37 ? 3.777 -18.234 2.607 1 98.19 37 LEU B O 1
ATOM 1616 N N . LYS B 1 38 ? 3.984 -19.312 0.647 1 98.25 38 LYS B N 1
ATOM 1617 C CA . LYS B 1 38 ? 5.324 -19.859 0.863 1 98.25 38 LYS B CA 1
ATOM 1618 C C . LYS B 1 38 ? 6.25 -19.5 -0.302 1 98.25 38 LYS B C 1
ATOM 1620 O O . LYS B 1 38 ? 5.816 -19.469 -1.455 1 98.25 38 LYS B O 1
ATOM 1625 N N . TRP B 1 39 ? 7.52 -19.266 0.096 1 97.75 39 TRP B N 1
ATOM 1626 C CA . TRP B 1 39 ? 8.469 -18.953 -0.969 1 97.75 39 TRP B CA 1
ATOM 1627 C C . TRP B 1 39 ? 8.664 -20.172 -1.881 1 97.75 39 TRP B C 1
ATOM 1629 O O . TRP B 1 39 ? 8.891 -21.281 -1.404 1 97.75 39 TRP B O 1
ATOM 1639 N N . ASP B 1 40 ? 8.531 -19.953 -3.137 1 98.38 40 ASP B N 1
ATOM 1640 C CA . ASP B 1 40 ? 8.703 -21.031 -4.105 1 98.38 40 ASP B CA 1
ATOM 1641 C C . ASP B 1 40 ? 9.977 -20.844 -4.922 1 98.38 40 ASP B C 1
ATOM 1643 O O . ASP B 1 40 ? 10.07 -19.922 -5.727 1 98.38 40 ASP B O 1
ATOM 1647 N N . LEU B 1 41 ? 10.906 -21.766 -4.816 1 97 41 LEU B N 1
ATOM 1648 C CA . LEU B 1 41 ? 12.188 -21.656 -5.5 1 97 41 LEU B CA 1
ATOM 1649 C C . LEU B 1 41 ? 12.023 -21.844 -7.004 1 97 41 LEU B C 1
ATOM 1651 O O . LEU B 1 41 ? 12.781 -21.266 -7.793 1 97 41 LEU B O 1
ATOM 1655 N N . GLY B 1 42 ? 11.078 -22.609 -7.375 1 97.81 42 GLY B N 1
ATOM 1656 C CA . GLY B 1 42 ? 10.789 -22.75 -8.797 1 97.81 42 GLY B CA 1
ATOM 1657 C C . GLY B 1 42 ? 10.383 -21.438 -9.445 1 97.81 42 GLY B C 1
ATOM 1658 O O . GLY B 1 42 ? 10.898 -21.078 -10.508 1 97.81 42 GLY B O 1
ATOM 1659 N N . LEU B 1 43 ? 9.484 -20.734 -8.812 1 97.94 43 LEU B N 1
ATOM 1660 C CA . LEU B 1 43 ? 9.062 -19.422 -9.305 1 97.94 43 LEU B CA 1
ATOM 1661 C C . LEU B 1 43 ? 10.227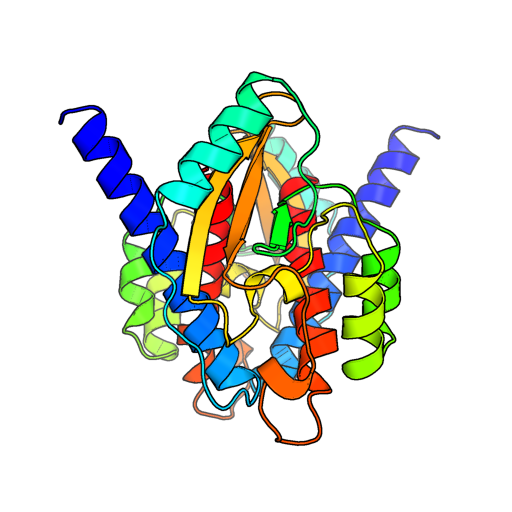 -18.438 -9.281 1 97.94 43 LEU B C 1
ATOM 1663 O O . LEU B 1 43 ? 10.359 -17.609 -10.195 1 97.94 43 LEU B O 1
ATOM 1667 N N . GLU B 1 44 ? 10.984 -18.469 -8.25 1 96.06 44 GLU B N 1
ATOM 1668 C CA . GLU B 1 44 ? 12.148 -17.594 -8.172 1 96.06 44 GLU B CA 1
ATOM 1669 C C . GLU B 1 44 ? 13.086 -17.812 -9.352 1 96.06 44 GLU B C 1
ATOM 1671 O O . GLU B 1 44 ? 13.523 -16.859 -10 1 96.06 44 GLU B O 1
ATOM 1676 N N . ASN B 1 45 ? 13.414 -19.062 -9.578 1 95.94 45 ASN B N 1
ATOM 1677 C CA . ASN B 1 45 ? 14.297 -19.406 -10.688 1 95.94 45 ASN B CA 1
ATOM 1678 C C . ASN B 1 45 ? 13.703 -18.984 -12.031 1 95.94 45 ASN B C 1
ATOM 1680 O O . ASN B 1 45 ? 14.422 -18.5 -12.906 1 95.94 45 ASN B O 1
ATOM 1684 N N . GLU B 1 46 ? 12.398 -19.25 -12.164 1 95.94 46 GLU B N 1
ATOM 1685 C CA . GLU B 1 46 ? 11.711 -18.844 -13.383 1 95.94 46 GLU B CA 1
ATOM 1686 C C . GLU B 1 46 ? 11.805 -17.328 -13.602 1 95.94 46 GLU B C 1
ATOM 1688 O O . GLU B 1 46 ? 12.133 -16.875 -14.695 1 95.94 46 GLU B O 1
ATOM 1693 N N . GLY B 1 47 ? 11.531 -16.531 -12.578 1 94.06 47 GLY B N 1
ATOM 1694 C CA . GLY B 1 47 ? 11.617 -15.094 -12.68 1 94.06 47 GLY B CA 1
ATOM 1695 C C . GLY B 1 47 ? 13.023 -14.602 -12.992 1 94.06 47 GLY B C 1
ATOM 1696 O O . GLY B 1 47 ? 13.203 -13.742 -13.859 1 94.06 47 GLY B O 1
ATOM 1697 N N . LYS B 1 48 ? 13.984 -15.148 -12.305 1 92.44 48 LYS B N 1
ATOM 1698 C CA . LYS B 1 48 ? 15.375 -14.75 -12.523 1 92.44 48 LYS B CA 1
ATOM 1699 C C . LYS B 1 48 ? 15.812 -15.078 -13.953 1 92.44 48 LYS B C 1
ATOM 1701 O O . LYS B 1 48 ? 16.531 -14.289 -14.578 1 92.44 48 LYS B O 1
ATOM 1706 N N . ARG B 1 49 ? 15.445 -16.203 -14.367 1 94.62 49 ARG B N 1
ATOM 1707 C CA . ARG B 1 49 ? 15.789 -16.594 -15.734 1 94.62 49 ARG B CA 1
ATOM 1708 C C . ARG B 1 49 ? 15.203 -15.609 -16.75 1 94.62 49 ARG B C 1
ATOM 1710 O O . ARG B 1 49 ? 15.914 -15.125 -17.625 1 94.62 49 ARG B O 1
ATOM 1717 N N . LEU B 1 50 ? 13.922 -15.328 -16.625 1 92.75 50 LEU B N 1
ATOM 1718 C CA . LEU B 1 50 ? 13.25 -14.422 -17.547 1 92.75 50 LEU B CA 1
ATOM 1719 C C . LEU B 1 50 ? 13.875 -13.039 -17.516 1 92.75 50 LEU B C 1
ATOM 1721 O O . LEU B 1 50 ? 14.07 -12.406 -18.562 1 92.75 50 LEU B O 1
ATOM 1725 N N . LEU B 1 51 ? 14.234 -12.578 -16.359 1 90.81 51 LEU B N 1
ATOM 1726 C CA . LEU B 1 51 ? 14.789 -11.242 -16.203 1 90.81 51 LEU B CA 1
ATOM 1727 C C . LEU B 1 51 ? 16.234 -11.188 -16.703 1 90.81 51 LEU B C 1
ATOM 1729 O O . LEU B 1 51 ? 16.688 -10.156 -17.203 1 90.81 51 LEU B O 1
ATOM 1733 N N . SER B 1 52 ? 16.969 -12.258 -16.5 1 91.44 52 SER B N 1
ATOM 1734 C CA . SER B 1 52 ? 18.344 -12.305 -17 1 91.44 52 SER B CA 1
ATOM 1735 C C . SER B 1 52 ? 18.375 -12.172 -18.516 1 91.44 52 SER B C 1
ATOM 1737 O O . SER B 1 52 ? 19.375 -11.703 -19.078 1 91.44 52 SER B O 1
ATOM 1739 N N . GLU B 1 53 ? 17.281 -12.516 -19.156 1 92.88 53 GLU B N 1
ATOM 1740 C CA . GLU B 1 53 ? 17.188 -12.414 -20.609 1 92.88 53 GLU B CA 1
ATOM 1741 C C . GLU B 1 53 ? 16.406 -11.172 -21.031 1 92.88 53 GLU B C 1
ATOM 1743 O O . GLU B 1 53 ? 16.125 -10.969 -22.203 1 92.88 53 GLU B O 1
ATOM 1748 N N . CYS B 1 54 ? 16.031 -10.398 -20.156 1 92.12 54 CYS B N 1
ATOM 1749 C CA . CYS B 1 54 ? 15.242 -9.188 -20.312 1 92.12 54 CYS B CA 1
ATOM 1750 C C . CYS B 1 54 ? 13.969 -9.461 -21.094 1 92.12 54 CYS B C 1
ATOM 1752 O O . CYS B 1 54 ? 13.594 -8.688 -21.984 1 92.12 54 CYS B O 1
ATOM 1754 N N . LYS B 1 55 ? 13.453 -10.562 -20.719 1 88.5 55 LYS B N 1
ATOM 1755 C CA . LYS B 1 55 ? 12.164 -10.922 -21.328 1 88.5 55 LYS B CA 1
ATOM 1756 C C . LYS B 1 55 ? 11.008 -10.336 -20.531 1 88.5 55 LYS B C 1
ATOM 1758 O O . LYS B 1 55 ? 11.117 -10.133 -19.312 1 88.5 55 LYS B O 1
ATOM 1763 N N . LYS B 1 56 ? 9.969 -10.109 -21.219 1 83 56 LYS B N 1
ATOM 1764 C CA . LYS B 1 56 ? 8.766 -9.609 -20.578 1 83 56 LYS B CA 1
ATOM 1765 C C . LYS B 1 56 ? 8.125 -10.68 -19.703 1 83 56 LYS B C 1
ATOM 1767 O O . LYS B 1 56 ? 8.062 -11.852 -20.094 1 83 56 LYS B O 1
ATOM 1772 N N . LEU B 1 57 ? 7.785 -10.312 -18.531 1 86 57 LEU B N 1
ATOM 1773 C CA . LEU B 1 57 ? 7.066 -11.234 -17.656 1 86 57 LEU B CA 1
ATOM 1774 C C . LEU B 1 57 ? 5.566 -11.172 -17.922 1 86 57 LEU B C 1
ATOM 1776 O O . LEU B 1 57 ? 4.977 -10.094 -17.938 1 86 57 LEU B O 1
ATOM 1780 N N . GLU B 1 58 ? 4.988 -12.336 -18.25 1 92 58 GLU B N 1
ATOM 1781 C CA . GLU B 1 58 ? 3.562 -12.5 -18.516 1 92 58 GLU B CA 1
ATOM 1782 C C . GLU B 1 58 ? 2.957 -13.586 -17.625 1 92 58 GLU B C 1
ATOM 1784 O O . GLU B 1 58 ? 3.674 -14.438 -17.109 1 92 58 GLU B O 1
ATOM 1789 N N . HIS B 1 59 ? 1.657 -13.414 -17.484 1 95.88 59 HIS B N 1
ATOM 1790 C CA . HIS B 1 59 ? 0.962 -14.484 -16.781 1 95.88 59 HIS B CA 1
ATOM 1791 C C . HIS B 1 59 ? 1.139 -15.82 -17.5 1 95.88 59 HIS B C 1
ATOM 1793 O O . HIS B 1 59 ? 1.175 -15.867 -18.734 1 95.88 59 HIS B O 1
ATOM 1799 N N . LYS B 1 60 ? 1.307 -16.875 -16.734 1 95.5 60 LYS B N 1
ATOM 1800 C CA . LYS B 1 60 ? 1.359 -18.234 -17.266 1 95.5 60 LYS B CA 1
ATOM 1801 C C . LYS B 1 60 ? 0.274 -19.109 -16.641 1 95.5 60 LYS B C 1
ATOM 1803 O O . LYS B 1 60 ? -0.513 -18.641 -15.82 1 95.5 60 LYS B O 1
ATOM 1808 N N . GLU B 1 61 ? 0.221 -20.297 -17.094 1 95.94 61 GLU B N 1
ATOM 1809 C CA . GLU B 1 61 ? -0.784 -21.219 -16.578 1 95.94 61 GLU B CA 1
ATOM 1810 C C . GLU B 1 61 ? -0.607 -21.453 -15.078 1 95.94 61 GLU B C 1
ATOM 1812 O O . GLU B 1 61 ? -1.589 -21.594 -14.344 1 95.94 61 GLU B O 1
ATOM 1817 N N . ASN B 1 62 ? 0.582 -21.422 -14.617 1 97.12 62 ASN B N 1
ATOM 1818 C CA . ASN B 1 62 ? 0.848 -21.859 -13.25 1 97.12 62 ASN B CA 1
ATOM 1819 C C . ASN B 1 62 ? 1.182 -20.688 -12.336 1 97.12 62 ASN B C 1
ATOM 1821 O O . ASN B 1 62 ? 1.46 -20.859 -11.148 1 97.12 62 ASN B O 1
ATOM 1825 N N . TYR B 1 63 ? 1.182 -19.469 -12.844 1 97.31 63 TYR B N 1
ATOM 1826 C CA . TYR B 1 63 ? 1.4 -18.344 -11.953 1 97.31 63 TYR B CA 1
ATOM 1827 C C . TYR B 1 63 ? 0.837 -17.062 -12.555 1 97.31 63 TYR B C 1
ATOM 1829 O O . TYR B 1 63 ? 0.741 -16.922 -13.773 1 97.31 63 TYR B O 1
ATOM 1837 N N . ARG B 1 64 ? 0.52 -16.156 -11.664 1 96.62 64 ARG B N 1
ATOM 1838 C CA . ARG B 1 64 ? 0.156 -14.766 -11.961 1 96.62 64 ARG B CA 1
ATOM 1839 C C . ARG B 1 64 ? 1.302 -13.82 -11.633 1 96.62 64 ARG B C 1
ATOM 1841 O O . ARG B 1 64 ? 2.141 -14.117 -10.781 1 96.62 64 ARG B O 1
ATOM 1848 N N . VAL B 1 65 ? 1.308 -12.695 -12.359 1 95.62 65 VAL B N 1
ATOM 1849 C CA . VAL B 1 65 ? 2.383 -11.734 -12.156 1 95.62 65 VAL B CA 1
ATOM 1850 C C . VAL B 1 65 ? 1.817 -10.438 -11.57 1 95.62 65 VAL B C 1
ATOM 1852 O O . VAL B 1 65 ? 0.825 -9.906 -12.078 1 95.62 65 VAL B O 1
ATOM 1855 N N . TYR B 1 66 ? 2.389 -9.938 -10.492 1 93.12 66 TYR B N 1
ATOM 1856 C CA . TYR B 1 66 ? 2.127 -8.625 -9.922 1 93.12 66 TYR B CA 1
ATOM 1857 C C . TYR B 1 66 ? 3.338 -7.711 -10.086 1 93.12 66 TYR B C 1
ATOM 1859 O O . TYR B 1 66 ? 4.477 -8.141 -9.906 1 93.12 66 TYR B O 1
ATOM 1867 N N . THR B 1 67 ? 3.096 -6.457 -10.484 1 88.94 67 THR B N 1
ATOM 1868 C CA . THR B 1 67 ? 4.18 -5.48 -10.578 1 88.94 67 THR B CA 1
ATOM 1869 C C . THR B 1 67 ? 3.82 -4.203 -9.828 1 88.94 67 THR B C 1
ATOM 1871 O O . THR B 1 67 ? 2.662 -3.783 -9.82 1 88.94 67 THR B O 1
ATOM 1874 N N . SER B 1 68 ? 4.816 -3.561 -9.25 1 83.19 68 SER B N 1
ATOM 1875 C CA . SER B 1 68 ? 4.637 -2.293 -8.555 1 83.19 68 SER B CA 1
ATOM 1876 C C . SER B 1 68 ? 4.961 -1.11 -9.461 1 83.19 68 SER B C 1
ATOM 1878 O O . SER B 1 68 ? 5.57 -0.133 -9.016 1 83.19 68 SER B O 1
ATOM 1880 N N . SER B 1 69 ? 4.578 -1.205 -10.633 1 75.94 69 SER B N 1
ATOM 1881 C CA . SER B 1 69 ? 4.809 -0.14 -11.609 1 75.94 69 SER B CA 1
ATOM 1882 C C . SER B 1 69 ? 4.148 1.162 -11.164 1 75.94 69 SER B C 1
ATOM 1884 O O . SER B 1 69 ? 3.098 1.145 -10.523 1 75.94 69 SER B O 1
ATOM 1886 N N . HIS B 1 70 ? 4.676 2.293 -11.602 1 72.06 70 HIS B N 1
ATOM 1887 C CA . HIS B 1 70 ? 4.18 3.615 -11.234 1 72.06 70 HIS B CA 1
ATOM 1888 C C . HIS B 1 70 ? 3.154 4.117 -12.25 1 72.06 70 HIS B C 1
ATOM 1890 O O . HIS B 1 70 ? 2.477 5.117 -12.008 1 72.06 70 HIS B O 1
ATOM 1896 N N . ALA B 1 71 ? 3.096 3.402 -13.336 1 75.19 71 ALA B N 1
ATOM 1897 C CA . ALA B 1 71 ? 2.174 3.838 -14.383 1 75.19 71 ALA B CA 1
ATOM 1898 C C . ALA B 1 71 ? 0.739 3.438 -14.047 1 75.19 71 ALA B C 1
ATOM 1900 O O . ALA B 1 71 ? 0.48 2.295 -13.664 1 75.19 71 ALA B O 1
ATOM 1901 N N . VAL B 1 72 ? -0.071 4.438 -14.109 1 78.31 72 VAL B N 1
ATOM 1902 C CA . VAL B 1 72 ? -1.488 4.121 -13.969 1 78.31 72 VAL B CA 1
ATOM 1903 C C . VAL B 1 72 ? -1.997 3.449 -15.242 1 78.31 72 VAL B C 1
ATOM 1905 O O . VAL B 1 72 ? -1.945 4.035 -16.328 1 78.31 72 VAL B O 1
ATOM 1908 N N . ASP B 1 73 ? -2.416 2.271 -15.102 1 85.06 73 ASP B N 1
ATOM 1909 C CA . ASP B 1 73 ? -3.029 1.521 -16.188 1 85.06 73 ASP B CA 1
ATOM 1910 C C . ASP B 1 73 ? -4.527 1.815 -16.281 1 85.06 73 ASP B C 1
ATOM 1912 O O . ASP B 1 73 ? -5.242 1.752 -15.281 1 85.06 73 ASP B O 1
ATOM 1916 N N . PRO B 1 74 ? -4.961 2.135 -17.469 1 84.25 74 PRO B N 1
ATOM 1917 C CA . PRO B 1 74 ? -6.379 2.459 -17.625 1 84.25 74 PRO B CA 1
ATOM 1918 C C . PRO B 1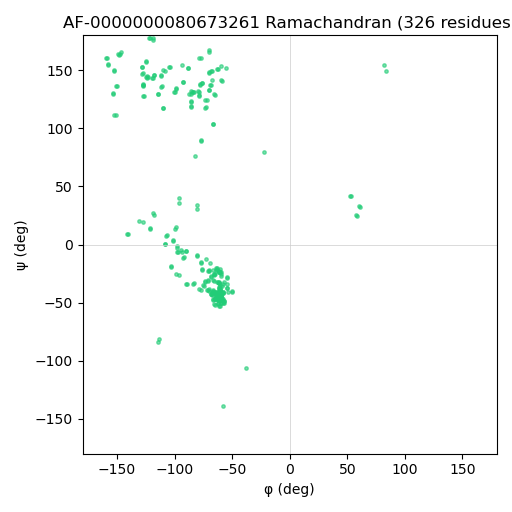 74 ? -7.301 1.359 -17.109 1 84.25 74 PRO B C 1
ATOM 1920 O O . PRO B 1 74 ? -8.414 1.642 -16.672 1 84.25 74 PRO B O 1
ATOM 1923 N N . THR B 1 75 ? -6.859 0.142 -17.125 1 87.56 75 THR B N 1
ATOM 1924 C CA . THR B 1 75 ? -7.668 -0.958 -16.609 1 87.56 75 THR B CA 1
ATOM 1925 C C . THR B 1 75 ? -7.973 -0.76 -15.133 1 87.56 75 THR B C 1
ATOM 1927 O O . THR B 1 75 ? -9.047 -1.125 -14.664 1 87.56 75 THR B O 1
ATOM 1930 N N . LEU B 1 76 ? -7.043 -0.254 -14.492 1 85.81 76 LEU B N 1
ATOM 1931 C CA . LEU B 1 76 ? -7.242 0.02 -13.07 1 85.81 76 LEU B CA 1
ATOM 1932 C C . LEU B 1 76 ? -8.383 1.015 -12.867 1 85.81 76 LEU B C 1
ATOM 1934 O O . LEU B 1 76 ? -9.203 0.847 -11.961 1 85.81 76 LEU B O 1
ATOM 1938 N N . LEU B 1 77 ? -8.422 2.008 -13.719 1 82 77 LEU B N 1
ATOM 1939 C CA . LEU B 1 77 ? -9.461 3.02 -13.594 1 82 77 LEU B CA 1
ATOM 1940 C C . LEU B 1 77 ? -10.836 2.418 -13.875 1 82 77 LEU B C 1
ATOM 1942 O O . LEU B 1 77 ? -11.828 2.811 -13.25 1 82 77 LEU B O 1
ATOM 1946 N N . LEU B 1 78 ? -10.852 1.434 -14.719 1 86.44 78 LEU B N 1
ATOM 1947 C CA . LEU B 1 78 ? -12.109 0.77 -15.055 1 86.44 78 LEU B CA 1
ATOM 1948 C C . LEU B 1 78 ? -12.578 -0.112 -13.898 1 86.44 78 LEU B C 1
ATOM 1950 O O . LEU B 1 78 ? -13.7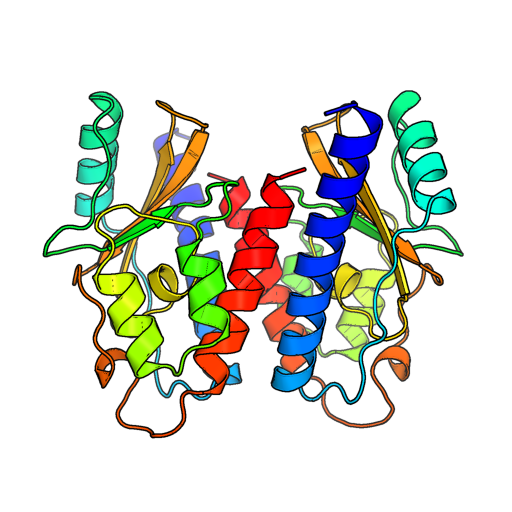81 -0.251 -13.68 1 86.44 78 LEU B O 1
ATOM 1954 N N . ILE B 1 79 ? -11.734 -0.674 -13.141 1 85.62 79 ILE B N 1
ATOM 1955 C CA . ILE B 1 79 ? -12.039 -1.588 -12.047 1 85.62 79 ILE B CA 1
ATOM 1956 C C . ILE B 1 79 ? -12.852 -0.862 -10.977 1 85.62 79 ILE B C 1
ATOM 1958 O O . ILE B 1 79 ? -13.75 -1.447 -10.367 1 85.62 79 ILE B O 1
ATOM 1962 N N . ALA B 1 80 ? -12.641 0.332 -10.812 1 77.81 80 ALA B N 1
ATOM 1963 C CA . ALA B 1 80 ? -13.305 1.12 -9.773 1 77.81 80 ALA B CA 1
ATOM 1964 C C . ALA B 1 80 ? -14.82 1.138 -9.984 1 77.81 80 ALA B C 1
ATOM 1966 O O . ALA B 1 80 ? -15.578 1.307 -9.039 1 77.81 80 ALA B O 1
ATOM 1967 N N . GLU B 1 81 ? -15.234 0.935 -11.133 1 80.94 81 GLU B N 1
ATOM 1968 C CA . GLU B 1 81 ? -16.656 1.058 -11.477 1 80.94 81 GLU B CA 1
ATOM 1969 C C . GLU B 1 81 ? -17.281 -0.312 -11.688 1 80.94 81 GLU B C 1
ATOM 1971 O O . GLU B 1 81 ? -18.453 -0.406 -12.062 1 80.94 81 GLU B O 1
ATOM 1976 N N . LYS B 1 82 ? -16.656 -1.303 -11.43 1 85.69 82 LYS B N 1
ATOM 1977 C CA . LYS B 1 82 ? -17.141 -2.633 -11.781 1 85.69 82 LYS B CA 1
ATOM 1978 C C . LYS B 1 82 ? -17.547 -3.414 -10.539 1 85.69 82 LYS B C 1
ATOM 1980 O O . LYS B 1 82 ? -17.062 -3.148 -9.438 1 85.69 82 LYS B O 1
ATOM 1985 N N . LYS B 1 83 ? -18.5 -4.246 -10.82 1 87.12 83 LYS B N 1
ATOM 1986 C CA . LYS B 1 83 ? -18.75 -5.285 -9.828 1 87.12 83 LYS B CA 1
ATOM 1987 C C . LYS B 1 83 ? -17.609 -6.297 -9.789 1 87.12 83 LYS B C 1
ATOM 1989 O O . LYS B 1 83 ? -16.828 -6.395 -10.742 1 87.12 83 LYS B O 1
ATOM 1994 N N . PHE B 1 84 ? -17.594 -7.078 -8.758 1 89.06 84 PHE B N 1
ATOM 1995 C CA . PHE B 1 84 ? -16.469 -7.945 -8.484 1 89.06 84 PHE B CA 1
ATOM 1996 C C . PHE B 1 84 ? -16.234 -8.922 -9.633 1 89.06 84 PHE B C 1
ATOM 1998 O O . PHE B 1 84 ? -15.125 -9.055 -10.141 1 89.06 84 PHE B O 1
ATOM 2005 N N . ALA B 1 85 ? -17.312 -9.555 -10.102 1 89.38 85 ALA B N 1
ATOM 2006 C CA . ALA B 1 85 ? -17.188 -10.539 -11.18 1 89.38 85 ALA B CA 1
ATOM 2007 C C . ALA B 1 85 ? -16.641 -9.891 -12.445 1 89.38 85 ALA B C 1
ATOM 2009 O O . ALA B 1 85 ? -15.805 -10.469 -13.133 1 89.38 85 ALA B O 1
ATOM 2010 N N . GLU B 1 86 ? -17.031 -8.727 -12.727 1 91.62 86 GLU B N 1
ATOM 2011 C CA . GLU B 1 86 ? -16.578 -7.992 -13.898 1 91.62 86 GLU B CA 1
ATOM 2012 C C . GLU B 1 86 ? -15.125 -7.555 -13.742 1 91.62 86 GLU B C 1
ATOM 2014 O O . GLU B 1 86 ? -14.359 -7.551 -14.719 1 91.62 86 GLU B O 1
ATOM 2019 N N . ALA B 1 87 ? -14.812 -7.156 -12.562 1 91.31 87 ALA B N 1
ATOM 2020 C CA . ALA B 1 87 ? -13.438 -6.766 -12.281 1 91.31 87 ALA B CA 1
ATOM 2021 C C . ALA B 1 87 ? -12.484 -7.938 -12.492 1 91.31 87 ALA B C 1
ATOM 2023 O O . ALA B 1 87 ? -11.414 -7.777 -13.078 1 91.31 87 ALA B O 1
ATOM 2024 N N . VAL B 1 88 ? -12.883 -9.133 -12.031 1 92 88 VAL B N 1
ATOM 2025 C CA . VAL B 1 88 ? -12.086 -10.344 -12.195 1 92 88 VAL B CA 1
ATOM 2026 C C . VAL B 1 88 ? -11.898 -10.641 -13.688 1 92 88 VAL B C 1
ATOM 2028 O O . VAL B 1 88 ? -10.789 -10.922 -14.133 1 92 88 VAL B O 1
ATOM 2031 N N . GLN B 1 89 ? -12.938 -10.5 -14.398 1 93.56 89 GLN B N 1
ATOM 2032 C CA . GLN B 1 89 ? -12.867 -10.727 -15.836 1 93.56 89 GLN B CA 1
ATOM 2033 C C . GLN B 1 89 ? -11.93 -9.727 -16.516 1 93.56 89 GLN B C 1
ATOM 2035 O O . GLN B 1 89 ? -11.148 -10.102 -17.391 1 93.56 89 GLN B O 1
ATOM 2040 N N . LEU B 1 90 ? -12.07 -8.562 -16.125 1 93.75 90 LEU B N 1
ATOM 2041 C CA . LEU B 1 90 ? -11.234 -7.512 -16.703 1 93.75 90 LEU B CA 1
ATOM 2042 C C . LEU B 1 90 ? -9.758 -7.781 -16.438 1 93.75 90 LEU B C 1
ATOM 2044 O O . LEU B 1 90 ? -8.93 -7.672 -17.344 1 93.75 90 LEU B O 1
ATOM 2048 N N . VAL B 1 91 ? -9.406 -8.172 -15.258 1 93.19 91 VAL B N 1
ATOM 2049 C CA . VAL B 1 91 ? -8.023 -8.438 -14.883 1 93.19 91 VAL B CA 1
ATOM 2050 C C . VAL B 1 91 ? -7.504 -9.656 -15.641 1 93.19 91 VAL B C 1
ATOM 2052 O O . VAL B 1 91 ? -6.379 -9.648 -16.141 1 93.19 91 VAL B O 1
ATOM 2055 N N . ASN B 1 92 ? -8.297 -10.664 -15.781 1 95.31 92 ASN B N 1
ATOM 2056 C CA . ASN B 1 92 ? -7.914 -11.867 -16.5 1 95.31 92 ASN B CA 1
ATOM 2057 C C . ASN B 1 92 ? -7.691 -11.578 -17.984 1 95.31 92 ASN B C 1
ATOM 2059 O O . ASN B 1 92 ? -6.922 -12.273 -18.656 1 95.31 92 ASN B O 1
ATOM 2063 N N . SER B 1 93 ? -8.305 -10.609 -18.438 1 93.44 93 SER B N 1
ATOM 2064 C CA . SER B 1 93 ? -8.234 -10.32 -19.875 1 93.44 93 SER B CA 1
ATOM 2065 C C . SER B 1 93 ? -6.914 -9.656 -20.234 1 93.44 93 SER B C 1
ATOM 2067 O O . SER B 1 93 ? -6.547 -9.609 -21.406 1 93.44 93 SER B O 1
ATOM 2069 N N . ARG B 1 94 ? -6.246 -9.195 -19.25 1 90.5 94 ARG B N 1
ATOM 2070 C CA . ARG B 1 94 ? -4.961 -8.555 -19.5 1 90.5 94 ARG B CA 1
ATOM 2071 C C . ARG B 1 94 ? -3.836 -9.586 -19.547 1 90.5 94 ARG B C 1
ATOM 2073 O O . ARG B 1 94 ? -3.707 -10.414 -18.641 1 90.5 94 ARG B O 1
ATOM 2080 N N . SER B 1 95 ? -3.055 -9.492 -20.516 1 84.69 95 SER B N 1
ATOM 2081 C CA . SER B 1 95 ? -1.897 -10.375 -20.625 1 84.69 95 SER B CA 1
ATOM 2082 C C . SER B 1 95 ? -0.718 -9.836 -19.828 1 84.69 95 SER B C 1
ATOM 2084 O O . SER B 1 95 ? 0.042 -10.602 -19.219 1 84.69 95 SER B O 1
ATOM 2086 N N . GLU B 1 96 ? -0.616 -8.492 -19.781 1 85.12 96 GLU B N 1
ATOM 2087 C CA . GLU B 1 96 ? 0.509 -7.848 -19.109 1 85.12 96 GLU B CA 1
ATOM 2088 C C . GLU B 1 96 ? 0.184 -7.539 -17.656 1 85.12 96 GLU B C 1
ATOM 2090 O O . GLU B 1 96 ? -0.926 -7.105 -17.344 1 85.12 96 GLU B O 1
ATOM 2095 N N . PRO B 1 97 ? 1.169 -7.77 -16.875 1 86.44 97 PRO B N 1
ATOM 2096 C CA . PRO B 1 97 ? 0.959 -7.445 -15.461 1 86.44 97 PRO B CA 1
ATOM 2097 C C . PRO B 1 97 ? 0.88 -5.941 -15.203 1 86.44 97 PRO B C 1
ATOM 2099 O O . PRO B 1 97 ? 1.442 -5.152 -15.969 1 86.44 97 PRO B O 1
ATOM 2102 N N . PHE B 1 98 ? 0.089 -5.5 -14.203 1 86.88 98 PHE B N 1
ATOM 2103 C CA . PHE B 1 98 ? 0.004 -4.117 -13.75 1 86.88 98 PHE B CA 1
ATOM 2104 C C . PHE B 1 98 ? -0.3 -4.059 -12.258 1 86.88 98 PHE B C 1
ATOM 2106 O O . PHE B 1 98 ? -0.564 -5.086 -11.625 1 86.88 98 PHE B O 1
ATOM 2113 N N . THR B 1 99 ? -0.025 -2.865 -11.773 1 88.06 99 THR B N 1
ATOM 2114 C CA . THR B 1 99 ? -0.24 -2.693 -10.336 1 88.06 99 THR B CA 1
ATOM 2115 C C . THR B 1 99 ? -1.725 -2.779 -10 1 88.06 99 THR B C 1
ATOM 2117 O O . THR B 1 99 ? -2.467 -1.812 -10.188 1 88.06 99 THR B O 1
ATOM 2120 N N . ASN B 1 100 ? -2.109 -3.914 -9.461 1 89.75 100 ASN B N 1
ATOM 2121 C CA . ASN B 1 100 ? -3.473 -4.184 -9.016 1 89.75 100 ASN B CA 1
ATOM 2122 C C . ASN B 1 100 ? -3.502 -5.223 -7.898 1 89.75 100 ASN B C 1
ATOM 2124 O O . ASN B 1 100 ? -2.98 -6.328 -8.062 1 89.75 100 ASN B O 1
ATOM 2128 N N . LEU B 1 101 ? -4.176 -4.949 -6.852 1 89 101 LEU B N 1
ATOM 2129 C CA . LEU B 1 101 ? -4.137 -5.777 -5.652 1 89 101 LEU B CA 1
ATOM 2130 C C . LEU B 1 101 ? -4.848 -7.105 -5.883 1 89 101 LEU B C 1
ATOM 2132 O O . LEU B 1 101 ? -4.605 -8.078 -5.164 1 89 101 LEU B O 1
ATOM 2136 N N . LEU B 1 102 ? -5.707 -7.164 -6.809 1 90.31 102 LEU B N 1
ATOM 2137 C CA . LEU B 1 102 ? -6.41 -8.406 -7.098 1 90.31 102 LEU B CA 1
ATOM 2138 C C . LEU B 1 102 ? -5.43 -9.508 -7.5 1 90.31 102 LEU B C 1
ATOM 2140 O O . LEU B 1 102 ? -5.715 -10.695 -7.32 1 90.31 102 LEU B O 1
ATOM 2144 N N . GLU B 1 103 ? -4.297 -9.133 -7.977 1 92.06 103 GLU B N 1
ATOM 2145 C CA . GLU B 1 103 ? -3.291 -10.109 -8.375 1 92.06 103 GLU B CA 1
ATOM 2146 C C . GLU B 1 103 ? -2.586 -10.703 -7.152 1 92.06 103 GLU B C 1
ATOM 2148 O O . GLU B 1 103 ? -2.014 -11.789 -7.23 1 92.06 103 GLU B O 1
ATOM 2153 N N . LEU B 1 104 ? -2.637 -10.016 -6.121 1 92.31 104 LEU B N 1
ATOM 2154 C CA . LEU B 1 104 ? -1.831 -10.336 -4.949 1 92.31 104 LEU B CA 1
ATOM 2155 C C . LEU B 1 104 ? -2.68 -11 -3.869 1 92.31 104 LEU B C 1
ATOM 2157 O O . LEU B 1 104 ? -2.154 -11.703 -3.004 1 92.31 104 LEU B O 1
ATOM 2161 N N . ILE B 1 105 ? -4.012 -10.875 -3.91 1 92.38 105 ILE B N 1
ATOM 2162 C CA . ILE B 1 105 ? -4.848 -11.219 -2.768 1 92.38 105 ILE B CA 1
ATOM 2163 C C . ILE B 1 105 ? -5.805 -12.352 -3.148 1 92.38 105 ILE B C 1
ATOM 2165 O O . ILE B 1 105 ? -6.945 -12.383 -2.689 1 92.38 105 ILE B O 1
ATOM 2169 N N . VAL B 1 106 ? -5.43 -13.102 -4.035 1 94.12 106 VAL B N 1
ATOM 2170 C CA . VAL B 1 106 ? -6.242 -14.273 -4.355 1 94.12 106 VAL B CA 1
ATOM 2171 C C . VAL B 1 106 ? -6.086 -15.328 -3.26 1 94.12 106 VAL B C 1
ATOM 2173 O O . VAL B 1 106 ? -4.988 -15.836 -3.031 1 94.12 106 VAL B O 1
ATOM 2176 N N . PRO B 1 107 ? -7.195 -15.797 -2.621 1 95.56 107 PRO B N 1
ATOM 2177 C CA . PRO B 1 107 ? -7.121 -16.625 -1.41 1 95.56 107 PRO B CA 1
ATOM 2178 C C . PRO B 1 107 ? -6.496 -17.984 -1.662 1 95.56 107 PRO B C 1
ATOM 2180 O O . PRO B 1 107 ? -5.926 -18.594 -0.748 1 95.56 107 PRO B O 1
ATOM 2183 N N . THR B 1 108 ? -6.566 -18.469 -2.83 1 96.75 108 THR B N 1
ATOM 2184 C CA . THR B 1 108 ? -6.121 -19.828 -3.113 1 96.75 108 THR B CA 1
ATOM 2185 C C . THR B 1 108 ? -4.648 -19.844 -3.502 1 96.75 108 THR B C 1
ATOM 2187 O O . THR B 1 108 ? -4.059 -20.922 -3.674 1 96.75 108 THR B O 1
ATOM 2190 N N . GLN B 1 109 ? -4.008 -18.734 -3.645 1 98.06 109 GLN B N 1
ATOM 2191 C CA . GLN B 1 109 ? -2.57 -18.672 -3.889 1 98.06 109 GLN B CA 1
ATOM 2192 C C . GLN B 1 109 ? -1.784 -19.125 -2.66 1 98.06 109 GLN B C 1
ATOM 2194 O O . GLN B 1 109 ? -2.133 -18.766 -1.532 1 98.06 109 GLN B O 1
ATOM 2199 N N . ASP B 1 110 ? -0.733 -19.938 -2.912 1 98.69 110 ASP B N 1
ATOM 2200 C CA . ASP B 1 110 ? 0.061 -20.344 -1.759 1 98.69 110 ASP B CA 1
ATOM 2201 C C . ASP B 1 110 ? 1.549 -20.375 -2.098 1 98.69 110 ASP B C 1
ATOM 2203 O O . ASP B 1 110 ? 2.357 -20.891 -1.326 1 98.69 110 ASP B O 1
ATOM 2207 N N . LYS B 1 111 ? 1.936 -19.875 -3.262 1 98.75 111 LYS B N 1
ATOM 2208 C CA . LYS B 1 111 ? 3.32 -19.75 -3.709 1 98.75 111 LYS B CA 1
ATOM 2209 C C . LYS B 1 111 ? 3.646 -18.297 -4.086 1 98.75 111 LYS B C 1
ATOM 2211 O O . LYS B 1 111 ? 2.82 -17.609 -4.676 1 98.75 111 LYS B O 1
ATOM 2216 N N . ILE B 1 112 ? 4.883 -17.875 -3.785 1 97.88 112 ILE B N 1
ATOM 2217 C CA . ILE B 1 112 ? 5.285 -16.531 -4.176 1 97.88 112 ILE B CA 1
ATOM 2218 C C . ILE B 1 112 ? 6.801 -16.484 -4.367 1 97.88 112 ILE B C 1
ATOM 2220 O O . ILE B 1 112 ? 7.539 -17.234 -3.721 1 97.88 112 ILE B O 1
ATOM 2224 N N . ALA B 1 113 ? 7.277 -15.695 -5.191 1 96.69 113 ALA B N 1
ATOM 2225 C CA . ALA B 1 113 ? 8.656 -15.234 -5.348 1 96.69 113 ALA B CA 1
ATOM 2226 C C . ALA B 1 113 ? 8.703 -13.82 -5.914 1 96.69 113 ALA B C 1
ATOM 2228 O O . ALA B 1 113 ? 7.938 -13.484 -6.82 1 96.69 113 ALA B O 1
ATOM 2229 N N . CYS B 1 114 ? 9.531 -13.031 -5.371 1 93.5 114 CYS B N 1
ATOM 2230 C CA . CYS B 1 114 ? 9.633 -11.641 -5.801 1 93.5 114 CYS B CA 1
ATOM 2231 C C . CYS B 1 114 ? 11.07 -11.273 -6.129 1 93.5 114 CYS B C 1
ATOM 2233 O O . CYS B 1 114 ? 12.008 -11.852 -5.574 1 93.5 114 CYS B O 1
ATOM 2235 N N . PHE B 1 115 ? 11.148 -10.328 -6.992 1 88.12 115 PHE B N 1
ATOM 2236 C CA . PHE B 1 115 ? 12.461 -9.906 -7.457 1 88.12 115 PHE B CA 1
ATOM 2237 C C . PHE B 1 115 ? 12.406 -8.508 -8.055 1 88.12 115 PHE B C 1
ATOM 2239 O O . PHE B 1 115 ? 11.32 -8 -8.359 1 88.12 115 PHE B O 1
ATOM 2246 N N . LYS B 1 116 ? 13.586 -7.906 -8.117 1 83.88 116 LYS B N 1
ATOM 2247 C CA . LYS B 1 116 ? 13.695 -6.586 -8.742 1 83.88 116 LYS B CA 1
ATOM 2248 C C . LYS B 1 116 ? 13.82 -6.699 -10.258 1 83.88 116 LYS B C 1
ATOM 2250 O O . LYS B 1 116 ? 14.594 -7.523 -10.758 1 83.88 116 LYS B O 1
ATOM 2255 N N . ASP B 1 117 ? 12.992 -5.895 -10.914 1 83.69 117 ASP B N 1
ATOM 2256 C CA . ASP B 1 117 ? 13.094 -5.836 -12.367 1 83.69 117 ASP B CA 1
ATOM 2257 C C . ASP B 1 117 ? 14.289 -4.988 -12.805 1 83.69 117 ASP B C 1
ATOM 2259 O O . ASP B 1 117 ? 14.133 -3.807 -13.117 1 83.69 117 ASP B O 1
ATOM 2263 N N . THR B 1 118 ? 15.375 -5.504 -12.961 1 80.56 118 THR B N 1
ATOM 2264 C CA . THR B 1 118 ? 16.625 -4.789 -13.234 1 80.56 118 THR B CA 1
ATOM 2265 C C . THR B 1 118 ? 16.719 -4.414 -14.711 1 80.56 118 THR B C 1
ATOM 2267 O O . THR B 1 118 ? 17.609 -3.662 -15.117 1 80.56 118 THR B O 1
ATOM 2270 N N . CYS B 1 119 ? 15.891 -4.867 -15.5 1 82.38 119 CYS B N 1
ATOM 2271 C CA . CYS B 1 119 ? 15.953 -4.617 -16.938 1 82.38 119 CYS B CA 1
ATOM 2272 C C . CYS B 1 119 ? 15.172 -3.363 -17.312 1 82.38 119 CYS B C 1
ATOM 2274 O O . CYS B 1 119 ? 15.523 -2.666 -18.266 1 82.38 119 CYS B O 1
ATOM 2276 N N . HIS B 1 120 ? 14.156 -3.1 -16.656 1 74.25 120 HIS B N 1
ATOM 2277 C CA . HIS B 1 120 ? 13.297 -2.008 -17.109 1 74.25 120 HIS B CA 1
ATOM 2278 C C . HIS B 1 120 ? 13.297 -0.861 -16.094 1 74.25 120 HIS B C 1
ATOM 2280 O O . HIS B 1 120 ? 14.117 0.055 -16.203 1 74.25 120 HIS B O 1
ATOM 2286 N N . ASN B 1 121 ? 12.516 -0.841 -15.039 1 68.56 121 ASN B N 1
ATOM 2287 C CA . ASN B 1 121 ? 12.391 0.335 -14.18 1 68.56 121 ASN B CA 1
ATOM 2288 C C . ASN B 1 121 ? 12.641 -0.009 -12.719 1 68.56 121 ASN B C 1
ATOM 2290 O O . ASN B 1 121 ? 12.156 0.685 -11.82 1 68.56 121 ASN B O 1
ATOM 2294 N N . ASN B 1 122 ? 13.289 -1.133 -12.539 1 75.38 122 ASN B N 1
ATOM 2295 C CA . ASN B 1 122 ? 13.719 -1.535 -11.203 1 75.38 122 ASN B CA 1
ATOM 2296 C C . ASN B 1 122 ? 12.539 -1.645 -10.242 1 75.38 122 ASN B C 1
ATOM 2298 O O . ASN B 1 122 ? 12.688 -1.425 -9.039 1 75.38 122 ASN B O 1
ATOM 2302 N N . HIS B 1 123 ? 11.383 -1.87 -10.852 1 78.44 123 HIS B N 1
ATOM 2303 C CA . HIS B 1 123 ? 10.227 -2.133 -10 1 78.44 123 HIS B CA 1
ATOM 2304 C C . HIS B 1 123 ? 10.25 -3.559 -9.461 1 78.44 123 HIS B C 1
ATOM 2306 O O . HIS B 1 123 ? 10.984 -4.406 -9.977 1 78.44 123 HIS B O 1
ATOM 2312 N N . GLU B 1 124 ? 9.492 -3.721 -8.398 1 84.88 124 GLU B N 1
ATOM 2313 C CA . GLU B 1 124 ? 9.336 -5.07 -7.863 1 84.88 124 GLU B CA 1
ATOM 2314 C C . GLU B 1 124 ? 8.344 -5.879 -8.695 1 84.88 124 GLU B C 1
ATOM 2316 O O . GLU B 1 124 ? 7.324 -5.352 -9.141 1 84.88 124 GLU B O 1
ATOM 2321 N N . ILE B 1 125 ? 8.75 -7.082 -8.883 1 90.44 125 ILE B N 1
ATOM 2322 C CA . ILE B 1 125 ? 7.863 -8.023 -9.562 1 90.44 125 ILE B CA 1
ATOM 2323 C C . ILE B 1 125 ? 7.719 -9.297 -8.719 1 90.44 125 ILE B C 1
ATOM 2325 O O . ILE B 1 125 ? 8.703 -9.789 -8.164 1 90.44 125 ILE B O 1
ATOM 2329 N N . CYS B 1 126 ? 6.496 -9.781 -8.625 1 94.62 126 CYS B N 1
ATOM 2330 C CA . CYS B 1 126 ? 6.254 -11.023 -7.895 1 94.62 126 CYS B CA 1
ATOM 2331 C C . CYS B 1 126 ? 5.473 -12.016 -8.742 1 94.62 126 CYS B C 1
ATOM 2333 O O . CYS B 1 126 ? 4.566 -11.625 -9.484 1 94.62 126 CYS B O 1
ATOM 2335 N N . LEU B 1 127 ? 5.879 -13.203 -8.672 1 96.94 127 LEU B N 1
ATOM 2336 C CA . LEU B 1 127 ? 5.121 -14.32 -9.227 1 96.94 127 LEU B CA 1
ATOM 2337 C C . LEU B 1 127 ? 4.344 -15.047 -8.133 1 96.94 127 LEU B C 1
ATOM 2339 O O . LEU B 1 127 ? 4.898 -15.375 -7.086 1 96.94 127 LEU B O 1
ATOM 2343 N N . LEU B 1 128 ? 3.049 -15.266 -8.414 1 97.81 128 LEU B N 1
ATOM 2344 C CA . LEU B 1 128 ? 2.197 -15.938 -7.438 1 97.81 128 LEU B CA 1
ATOM 2345 C C . LEU B 1 128 ? 1.488 -17.141 -8.062 1 97.81 128 LEU B C 1
ATOM 2347 O O . LEU B 1 128 ? 0.916 -17.031 -9.148 1 97.81 128 LEU B O 1
ATOM 2351 N N . GLY B 1 129 ? 1.616 -18.266 -7.418 1 98.06 129 GLY B N 1
ATOM 2352 C CA . GLY B 1 129 ? 0.994 -19.484 -7.898 1 98.06 129 GLY B CA 1
ATOM 2353 C C . GLY B 1 129 ? -0.01 -20.062 -6.918 1 98.06 129 GLY B C 1
ATOM 2354 O O . GLY B 1 129 ? -0.263 -19.484 -5.863 1 98.06 129 GLY B O 1
ATOM 2355 N N . PRO B 1 130 ? -0.748 -21.203 -7.285 1 97.88 130 PRO B N 1
ATOM 2356 C CA . PRO B 1 130 ? -0.31 -22.094 -8.375 1 97.88 130 PRO B CA 1
ATOM 2357 C C . PRO B 1 130 ? -1.022 -21.797 -9.695 1 97.88 130 PRO B C 1
ATOM 2359 O O . PRO B 1 130 ? -0.709 -22.406 -10.719 1 97.88 130 PRO B O 1
ATOM 2362 N N . ASN B 1 131 ? -2.004 -20.906 -9.703 1 96.88 131 ASN B N 1
ATOM 2363 C CA . ASN B 1 131 ? -2.803 -20.703 -10.906 1 96.88 131 ASN B CA 1
ATOM 2364 C C . ASN B 1 131 ? -2.549 -19.328 -11.516 1 96.88 131 ASN B C 1
ATOM 2366 O O . ASN B 1 131 ? -2.41 -18.344 -10.789 1 96.88 131 ASN B O 1
ATOM 2370 N N . GLY B 1 132 ? -2.594 -19.281 -12.828 1 96.69 132 GLY B N 1
ATOM 2371 C CA . GLY B 1 132 ? -2.377 -18.016 -13.516 1 96.69 132 GLY B CA 1
ATOM 2372 C C . GLY B 1 132 ? -3.666 -17.266 -13.812 1 96.69 132 GLY B C 1
ATOM 2373 O O . GLY B 1 132 ? -3.635 -16.141 -14.305 1 96.69 132 GLY B O 1
ATOM 2374 N N . LYS B 1 133 ? -4.734 -17.875 -13.539 1 96.06 133 LYS B N 1
ATOM 2375 C CA . LYS B 1 133 ? -6.047 -17.25 -13.727 1 96.06 133 LYS B CA 1
ATOM 2376 C C . LYS B 1 133 ? -6.777 -17.125 -12.391 1 96.06 133 LYS B C 1
ATOM 2378 O O . LYS B 1 133 ? -6.609 -17.953 -11.5 1 96.06 133 LYS B O 1
ATOM 2383 N N . ILE B 1 134 ? -7.539 -16.031 -12.312 1 94.56 134 ILE B N 1
ATOM 2384 C CA . ILE B 1 134 ? -8.352 -15.773 -11.125 1 94.56 134 ILE B CA 1
ATOM 2385 C C . ILE B 1 134 ? -9.789 -16.203 -11.383 1 94.56 134 ILE B C 1
ATOM 2387 O O . ILE B 1 134 ? -10.352 -15.938 -12.453 1 94.56 134 ILE B O 1
ATOM 2391 N N . HIS B 1 135 ? -10.328 -16.891 -10.445 1 93.12 135 HIS B N 1
ATOM 2392 C CA . HIS B 1 135 ? -11.734 -17.266 -10.5 1 93.12 135 HIS B CA 1
ATOM 2393 C C . HIS B 1 135 ? -12.508 -16.688 -9.32 1 93.12 135 HIS B C 1
ATOM 2395 O O . HIS B 1 135 ? -11.977 -16.594 -8.211 1 93.12 135 HIS B O 1
ATOM 2401 N N . GLU B 1 136 ? -13.727 -16.297 -9.578 1 89.25 136 GLU B N 1
ATOM 2402 C CA . GLU B 1 136 ? -14.562 -15.805 -8.492 1 89.25 136 GLU B CA 1
ATOM 2403 C C . GLU B 1 136 ? -14.641 -16.812 -7.352 1 89.25 136 GLU B C 1
ATOM 2405 O O . GLU B 1 136 ? -14.703 -16.422 -6.184 1 89.25 136 GLU B O 1
ATOM 2410 N N . SER B 1 137 ? -14.688 -18.031 -7.699 1 90.44 137 SER B N 1
ATOM 2411 C CA . SER B 1 137 ? -14.82 -19.094 -6.719 1 90.44 137 SER B CA 1
ATOM 2412 C C . SER B 1 137 ? -13.609 -19.156 -5.785 1 90.44 137 SER B C 1
ATOM 2414 O O . SER B 1 137 ? -13.68 -19.75 -4.715 1 90.44 137 SER B O 1
ATOM 2416 N N . ASP B 1 138 ? -12.508 -18.594 -6.184 1 93.19 138 ASP B N 1
ATOM 2417 C CA . ASP B 1 138 ? -11.336 -18.531 -5.312 1 93.19 138 ASP B CA 1
ATOM 2418 C C . ASP B 1 138 ? -11.648 -17.781 -4.023 1 93.19 138 ASP B C 1
ATOM 2420 O O . ASP B 1 138 ? -11.008 -18 -2.994 1 93.19 138 ASP B O 1
ATOM 2424 N N . PHE B 1 139 ? -12.57 -16.906 -4.047 1 90.56 139 PHE B N 1
ATOM 2425 C CA . PHE B 1 139 ? -12.852 -16 -2.939 1 90.56 139 PHE B CA 1
ATOM 2426 C C . PHE B 1 139 ? -14.023 -16.516 -2.105 1 90.56 139 PHE B C 1
ATOM 2428 O O . PHE B 1 139 ? -14.484 -15.828 -1.191 1 90.56 139 PHE B O 1
ATOM 2435 N N . GLY B 1 140 ? -14.375 -17.781 -2.307 1 83.06 140 GLY B N 1
ATOM 2436 C CA . GLY B 1 140 ? -15.445 -18.391 -1.547 1 83.06 140 GLY B CA 1
ATOM 2437 C C . GLY B 1 140 ? -16.828 -18.062 -2.086 1 83.06 140 GLY B C 1
ATOM 2438 O O . GLY B 1 140 ? -16.969 -17.219 -2.961 1 83.06 140 GLY B O 1
ATOM 2439 N N . ALA B 1 141 ? -17.734 -18.922 -1.812 1 67 141 ALA B N 1
ATOM 2440 C CA . ALA B 1 141 ? -19.109 -18.875 -2.293 1 67 141 ALA B CA 1
ATOM 2441 C C . ALA B 1 141 ? -19.812 -17.594 -1.821 1 67 141 ALA B C 1
ATOM 2443 O O . ALA B 1 141 ? -20.875 -17.234 -2.336 1 67 141 ALA B O 1
ATOM 2444 N N . THR B 1 142 ? -19.266 -17.016 -0.779 1 57.78 142 THR B N 1
ATOM 2445 C CA . THR B 1 142 ? -20.188 -16.016 -0.269 1 57.78 142 THR B CA 1
ATOM 2446 C C . THR B 1 142 ? -20.344 -14.867 -1.269 1 57.78 142 THR B C 1
ATOM 2448 O O . THR B 1 142 ? -19.453 -14.625 -2.082 1 57.78 142 THR B O 1
ATOM 2451 N N . SER B 1 143 ? -21.609 -14.297 -1.437 1 54.41 143 SER B N 1
ATOM 2452 C CA . SER B 1 143 ? -22.281 -13.305 -2.275 1 54.41 143 SER B CA 1
ATOM 2453 C C . SER B 1 143 ? -21.359 -12.117 -2.555 1 54.41 143 SER B C 1
ATOM 2455 O O . SER B 1 143 ? -21.078 -11.797 -3.713 1 54.41 143 SER B O 1
ATOM 2457 N N . ASN B 1 144 ? -21.656 -10.969 -1.895 1 59.88 144 ASN B N 1
ATOM 2458 C CA . ASN B 1 144 ? -21.484 -9.555 -2.207 1 59.88 144 ASN B CA 1
ATOM 2459 C C . ASN B 1 144 ? -20.062 -9.07 -1.876 1 59.88 144 ASN B C 1
ATOM 2461 O O . ASN B 1 144 ? -19.781 -8.719 -0.731 1 59.88 144 ASN B O 1
ATOM 2465 N N . HIS B 1 145 ? -19.172 -9.531 -2.861 1 72.75 145 HIS B N 1
ATOM 2466 C CA . HIS B 1 145 ? -17.812 -9.031 -2.676 1 72.75 145 HIS B CA 1
ATOM 2467 C C . HIS B 1 145 ? -17.672 -7.609 -3.201 1 72.75 145 HIS B C 1
ATOM 2469 O O . HIS B 1 145 ? -16.641 -7.258 -3.795 1 72.75 145 HIS B O 1
ATOM 2475 N N . SER B 1 146 ? -18.734 -6.973 -3.092 1 64.06 146 SER B N 1
ATOM 2476 C CA . SER B 1 146 ? -18.719 -5.605 -3.602 1 64.06 146 SER B CA 1
ATOM 2477 C C . SER B 1 146 ? -17.625 -4.781 -2.939 1 64.06 146 SER B C 1
ATOM 2479 O O . SER B 1 146 ? -17 -3.939 -3.586 1 64.06 146 SER B O 1
ATOM 2481 N N . ALA B 1 147 ? -17.359 -5.09 -1.713 1 70.69 147 ALA B N 1
ATOM 2482 C CA . ALA B 1 147 ? -16.391 -4.285 -0.981 1 70.69 147 ALA B CA 1
ATOM 2483 C C . ALA B 1 147 ? -14.977 -4.551 -1.478 1 70.69 147 ALA B C 1
ATOM 2485 O O . ALA B 1 147 ? -14.102 -3.691 -1.37 1 70.69 147 ALA B O 1
ATOM 2486 N N . CYS B 1 148 ? -14.82 -5.605 -2.266 1 77.94 148 CYS B N 1
ATOM 2487 C CA . CYS B 1 148 ? -13.477 -5.984 -2.676 1 77.94 148 CYS B CA 1
ATOM 2488 C C . CYS B 1 148 ? -12.984 -5.098 -3.812 1 77.94 148 CYS B C 1
ATOM 2490 O O . CYS B 1 148 ? -11.859 -4.59 -3.768 1 77.94 148 CYS B O 1
ATOM 2492 N N . THR B 1 149 ? -13.891 -4.77 -4.699 1 80.5 149 THR B N 1
ATOM 2493 C CA . THR B 1 149 ? -13.445 -4.035 -5.879 1 80.5 149 THR B CA 1
ATOM 2494 C C . THR B 1 149 ? -12.961 -2.641 -5.5 1 80.5 149 THR B C 1
ATOM 2496 O O . THR B 1 149 ? -11.875 -2.223 -5.906 1 80.5 149 THR B O 1
ATOM 2499 N N . SER B 1 150 ? -13.734 -2.02 -4.738 1 78 150 SER B N 1
ATOM 2500 C CA . SER B 1 150 ? -13.391 -0.655 -4.355 1 78 150 SER B CA 1
ATOM 2501 C C . SER B 1 150 ? -12.102 -0.619 -3.539 1 78 150 SER B C 1
ATOM 2503 O O . SER B 1 150 ? -11.25 0.249 -3.75 1 78 150 SER B O 1
ATOM 2505 N N . ILE B 1 151 ? -11.938 -1.505 -2.668 1 79.56 151 ILE B N 1
ATOM 2506 C CA . ILE B 1 151 ? -10.766 -1.535 -1.8 1 79.56 151 ILE B CA 1
ATOM 2507 C C . ILE B 1 151 ? -9.531 -1.907 -2.615 1 79.56 151 ILE B C 1
ATOM 2509 O O . ILE B 1 151 ? -8.469 -1.299 -2.457 1 79.56 151 ILE B O 1
ATOM 2513 N N . PHE B 1 152 ? -9.695 -2.842 -3.527 1 85.06 152 PHE B N 1
ATOM 2514 C CA . PHE B 1 152 ? -8.594 -3.25 -4.387 1 85.06 152 PHE B CA 1
ATOM 2515 C C . PHE B 1 152 ? -8.109 -2.084 -5.242 1 85.06 152 PHE B C 1
ATOM 2517 O O . PHE B 1 152 ? -6.906 -1.858 -5.375 1 85.06 152 PHE B O 1
ATOM 2524 N N . PHE B 1 153 ? -9.094 -1.413 -5.734 1 85.56 153 PHE B N 1
ATOM 2525 C CA . PHE B 1 153 ? -8.781 -0.245 -6.551 1 85.56 153 PHE B CA 1
ATOM 2526 C C . PHE B 1 153 ? -8.047 0.808 -5.727 1 85.56 153 PHE B C 1
ATOM 2528 O O . PHE B 1 153 ? -6.988 1.295 -6.137 1 85.56 153 PHE B O 1
ATOM 2535 N N . ALA B 1 154 ? -8.578 1.098 -4.66 1 84.44 154 ALA B N 1
ATOM 2536 C CA . ALA B 1 154 ? -8.023 2.156 -3.818 1 84.44 154 ALA B CA 1
ATOM 2537 C C . ALA B 1 154 ? -6.602 1.821 -3.383 1 84.44 154 ALA B C 1
ATOM 2539 O O . ALA B 1 154 ? -5.707 2.664 -3.465 1 84.44 154 ALA B O 1
ATOM 2540 N N . PHE B 1 155 ? -6.363 0.656 -3.004 1 86.31 155 PHE B N 1
ATOM 2541 C CA . PHE B 1 155 ? -5.035 0.237 -2.572 1 86.31 155 PHE B CA 1
ATOM 2542 C C . PHE B 1 155 ? -4.051 0.271 -3.734 1 86.31 155 PHE B C 1
ATOM 2544 O O . PHE B 1 155 ? -2.896 0.666 -3.564 1 86.31 155 PHE B O 1
ATOM 2551 N N . SER B 1 156 ? -4.516 -0.102 -4.785 1 88.69 156 SER B N 1
ATOM 2552 C CA . SER B 1 156 ? -3.658 -0.055 -5.969 1 88.69 156 SER B CA 1
ATOM 2553 C C . SER B 1 156 ? -3.26 1.377 -6.305 1 88.69 156 SER B C 1
ATOM 2555 O O . SER B 1 156 ? -2.096 1.647 -6.613 1 88.69 156 SER B O 1
ATOM 2557 N N . LEU B 1 157 ? -4.199 2.203 -6.27 1 85.25 157 LEU B N 1
ATOM 2558 C CA . LEU B 1 157 ? -3.924 3.609 -6.543 1 85.25 157 LEU B CA 1
ATOM 2559 C C . LEU B 1 157 ? -2.932 4.172 -5.531 1 85.25 157 LEU B C 1
ATOM 2561 O O . LEU B 1 157 ? -2.049 4.957 -5.891 1 85.25 157 LEU B O 1
ATOM 2565 N N . LEU B 1 158 ? -3.098 3.768 -4.324 1 86.12 158 LEU B N 1
ATOM 2566 C CA . LEU B 1 158 ? -2.172 4.219 -3.293 1 86.12 158 LEU B CA 1
ATOM 2567 C C . LEU B 1 158 ? -0.758 3.727 -3.578 1 86.12 158 LEU B C 1
ATOM 2569 O O . LEU B 1 158 ? 0.204 4.492 -3.473 1 86.12 158 LEU B O 1
ATOM 2573 N N . LEU B 1 159 ? -0.643 2.539 -3.891 1 85.31 159 LEU B N 1
ATOM 2574 C CA . LEU B 1 159 ? 0.661 1.969 -4.211 1 85.31 159 LEU B CA 1
ATOM 2575 C C . LEU B 1 159 ? 1.317 2.725 -5.363 1 85.31 159 LEU B C 1
ATOM 2577 O O . LEU B 1 159 ? 2.506 3.047 -5.301 1 85.31 159 LEU B O 1
ATOM 2581 N N . ILE B 1 160 ? 0.545 3.051 -6.344 1 83.25 160 ILE B N 1
ATOM 2582 C CA . ILE B 1 160 ? 1.063 3.766 -7.504 1 83.25 160 ILE B CA 1
ATOM 2583 C C . ILE B 1 160 ? 1.544 5.152 -7.082 1 83.25 160 ILE B C 1
ATOM 2585 O O . ILE B 1 160 ? 2.615 5.598 -7.504 1 83.25 160 ILE B O 1
ATOM 2589 N N . SER B 1 161 ? 0.763 5.781 -6.371 1 79.19 161 SER B N 1
ATOM 2590 C CA . SER B 1 161 ? 1.088 7.145 -5.961 1 79.19 161 SER B CA 1
ATOM 2591 C C . SER B 1 161 ? 2.412 7.191 -5.203 1 79.19 161 SER B C 1
ATOM 2593 O O . SER B 1 161 ? 3.164 8.164 -5.316 1 79.19 161 SER B O 1
ATOM 2595 N N . PHE B 1 162 ? 2.641 6.234 -4.535 1 75 162 PHE B N 1
ATOM 2596 C CA . PHE B 1 162 ? 3.875 6.18 -3.758 1 75 162 PHE B CA 1
ATOM 2597 C C . PHE B 1 162 ? 5.082 6.027 -4.676 1 75 162 PHE B C 1
ATOM 2599 O O . PHE B 1 162 ? 6.191 6.438 -4.324 1 75 162 PHE B O 1
ATOM 2606 N N . PHE B 1 163 ? 4.762 5.551 -5.805 1 70.62 163 PHE B N 1
ATOM 2607 C CA . PHE B 1 163 ? 5.875 5.348 -6.727 1 70.62 163 PHE B CA 1
ATOM 2608 C C . PHE B 1 163 ? 6.016 6.535 -7.672 1 70.62 163 PHE B C 1
ATOM 2610 O O . PHE B 1 163 ? 7.039 6.68 -8.344 1 70.62 163 PHE B O 1
ATOM 2617 N N . LEU B 1 164 ? 4.91 7.285 -7.957 1 62.69 164 LEU B N 1
ATOM 2618 C CA . LEU B 1 164 ? 4.934 8.461 -8.82 1 62.69 164 LEU B CA 1
ATOM 2619 C C . LEU B 1 164 ? 5.82 9.555 -8.219 1 62.69 164 LEU B C 1
ATOM 2621 O O . LEU B 1 164 ? 6.285 10.445 -8.938 1 62.69 164 LEU B O 1
ATOM 2625 N N . SER B 1 165 ? 6.027 9.484 -6.957 1 54.28 165 SER B N 1
ATOM 2626 C CA . SER B 1 165 ? 6.797 10.594 -6.398 1 54.28 165 SER B CA 1
ATOM 2627 C C . SER B 1 165 ? 8.297 10.367 -6.566 1 54.28 165 SER B C 1
ATOM 2629 O O . SER B 1 165 ? 8.758 9.227 -6.551 1 54.28 165 SER B O 1
#

InterPro domains:
  IPR035940 CAP superfamily [G3DSA:3.40.33.10] (2-151)

Nearest PDB structures (foldseek):
  4tpv-assembly1_A  TM=5.640E-01  e=2.008E-05  Ancylostoma caninum
  2dda-assembly4_D  TM=5.181E-01  e=5.195E-04  Pseudechis australis
  3ueb-assembly2_C  TM=2.442E-01  e=2.088E+00  Thermococcus onnurineus NA1
  6bw5-assembly2_C  TM=2.025E-01  e=2.723E+00  Homo sapiens
  6fm9-assembly1_A-2  TM=2.047E-01  e=2.088E+00  Homo sapiens

Radius of gyration: 19.42 Å; Cα contacts (8 Å, |Δi|>4): 560; chains: 2; bounding box: 49×49×44 Å

pLDDT: mean 87.17, std 9.18, range [52.22, 98.75]

Organism: Caenorhabditis japonica (NCBI:txid281687)

Foldseek 3Di:
DDPVVVVVVVQVVVQVVLQVVLVVVCVVQVQPAAARADEDVVQQVVVVVCLVVPHADWQDFFKAKAWLALDDDVLLVVLQPDFPQVNLVSCQVDGHHYQWCVRRNQRVWHYKDKDFNPNDDRIIMMIIGRGRGGDPCSRPPDDRSRVVSNVRSVVSNVSSVVVVD/DDPVVVVVVVQVVVQVVLQVVLVVVCVVQVQPAAARADEDVVQQVVVVVCLVVPHADWQDFFKAKAWLALDDDVLLVVLQPDFPQVNLVSCQVDGHHYQWCVRRNQRVWHYKDKDFNPNDDRIIMMIIGRGRGGDPCSRPPDPGSRVVSNVRSVVSNVSSVVVVD

Sequence (330 aa):
MSQSAKDDEKRAAIISAYNTFRFEFSKNSSIPFMKELKWDLGLENEGKRLLSECKKLEHKENYRVYTSSHAVDPTLLLIAEKKFAEAVQLVNSRSEPFTNLLELIVPTQDKIACFKDTCHNNHEICLLGPNGKIHESDFGATSNHSACTSIFFAFSLLLISFFLSMSQSAKDDEKRAAIISAYNTFRFEFSKNSSIPFMKELKWDLGLENEGKRLLSECKKLEHKENYRVYTSSHAVDPTLLLIAEKKFAEAVQLVNSRSEPFTNLLELIVPTQDKIACFKDTCHNNHEICLLGPNGKIHESDFGATSNHSACTSIFFAFSLLLISFFLS

Solvent-accessible surface area (backbone atoms only — not comparable to full-atom values): 17420 Å² total; per-residue (Å²): 130,53,71,66,55,50,49,51,51,50,50,50,52,46,45,50,26,51,42,47,26,48,48,45,48,26,71,58,55,78,35,86,65,65,52,68,58,37,84,32,67,68,53,38,52,51,52,51,53,39,49,75,67,62,46,85,77,55,54,40,77,52,23,27,44,35,30,62,44,48,68,83,50,70,66,52,66,54,30,58,76,36,53,43,72,55,34,48,51,55,58,62,68,47,63,65,56,50,48,44,41,69,63,74,62,48,24,70,32,39,31,32,28,72,45,57,34,80,70,77,78,53,31,29,36,33,42,31,16,62,48,31,68,82,55,73,68,49,55,43,84,71,72,86,44,55,63,47,28,46,43,30,36,21,50,24,38,40,57,20,45,57,52,66,68,129,54,71,67,56,50,49,52,51,51,50,50,52,46,44,51,26,51,42,47,27,47,49,45,48,26,70,58,58,77,32,86,64,66,51,69,57,36,84,31,68,67,53,38,51,51,52,50,53,39,47,76,65,62,46,84,74,57,53,40,77,51,22,26,44,34,29,60,44,47,65,84,52,69,66,54,66,53,30,56,77,35,54,41,71,56,33,48,52,56,58,63,69,47,62,64,56,49,48,43,44,70,65,74,60,48,27,70,33,38,29,32,28,70,43,57,35,80,71,77,79,54,30,30,36,33,42,32,17,62,48,32,68,80,54,74,71,50,54,41,84,73,80,84,47,56,66,47,27,48,44,32,36,21,52,24,40,41,57,22,46,57,51,66,69